Protein AF-W9XQE1-F1 (afdb_monomer_lite)

Secondary structure (DSSP, 8-state):
--------------SPP----PPPSS--HHHHHHHTTS-HHHHHHHHTT-S-HHHHHHHHHHHHHHTTS------S-TTS-HHHHHHHHHH-TTS-HHHHHHHHHHHHHHHHHHHH-TT----TTTTTTTHHHHHHHHHHHHHTHHHHHHHS-HHHHHHHHHHHHT--GGGPPPHHHHHHHHHHHHHH-GGGGSHHHHHHHHTTS---HHHHHHHHHHHHHHHHH--

Organism: NCBI:txid1182543

pLDDT: mean 81.05, std 16.13, range [37.09, 96.31]

Sequence (227 aa):
MAIKRRQTTKLEPITPELILQYPKQSFPLEISSLTDKLPDGFRELAVSCKISIQTIKLLHQVALRVTGERLEALPHVWGRSEQFELMRVVATASVPKLERQVCLLVLIFERSWLATTPDSVAPRRMYGRVGQVFRDRLREVTQNMAELGTDVDSDFMIWATMVIVTATDESKLGEEERKELMALLFMLCPQMKSWDTAMGSLRKYYWSQALMTQWHSEWLAARSCNI

Structure (mmCIF, N/CA/C/O backbone):
data_AF-W9XQE1-F1
#
_entry.id   AF-W9XQE1-F1
#
loop_
_atom_site.group_PDB
_atom_site.id
_atom_site.type_symbol
_atom_site.label_atom_id
_atom_site.label_alt_id
_atom_site.label_comp_id
_atom_site.label_asym_id
_atom_site.label_entity_id
_atom_site.label_seq_id
_atom_site.pdbx_PDB_ins_code
_atom_site.Cartn_x
_atom_site.Cartn_y
_atom_site.Cartn_z
_atom_site.occupancy
_atom_site.B_iso_or_equiv
_atom_site.auth_seq_id
_atom_site.auth_comp_id
_atom_site.auth_asym_id
_atom_site.auth_atom_id
_atom_site.pdbx_PDB_model_num
ATOM 1 N N . MET A 1 1 ? 41.178 41.048 -22.373 1.00 38.12 1 MET A N 1
ATOM 2 C CA . MET A 1 1 ? 39.759 40.642 -22.245 1.00 38.12 1 MET A CA 1
ATOM 3 C C . MET A 1 1 ? 39.473 39.526 -23.237 1.00 38.12 1 MET A C 1
ATOM 5 O O . MET A 1 1 ? 39.603 39.762 -24.427 1.00 38.12 1 MET A O 1
ATOM 9 N N . ALA A 1 2 ? 39.113 38.329 -22.769 1.00 37.09 2 ALA A N 1
ATOM 10 C CA . ALA A 1 2 ? 38.529 37.279 -23.607 1.00 37.09 2 ALA A CA 1
ATOM 11 C C . ALA A 1 2 ? 37.699 36.340 -22.717 1.00 37.09 2 ALA A C 1
ATOM 13 O O . ALA A 1 2 ? 38.218 35.407 -22.110 1.00 37.09 2 ALA A O 1
ATOM 14 N N . ILE A 1 3 ? 36.403 36.630 -22.598 1.00 42.81 3 ILE A N 1
ATOM 15 C CA . ILE A 1 3 ? 35.427 35.778 -21.912 1.00 42.81 3 ILE A CA 1
ATOM 16 C C . ILE A 1 3 ? 35.037 34.672 -22.900 1.00 42.81 3 ILE A C 1
ATOM 18 O O . ILE A 1 3 ? 34.275 34.905 -23.839 1.00 42.81 3 ILE A O 1
ATOM 22 N N . LYS A 1 4 ? 35.589 33.464 -22.728 1.00 43.53 4 LYS A N 1
ATOM 23 C CA . LYS A 1 4 ? 35.157 32.279 -23.483 1.00 43.53 4 LYS A CA 1
ATOM 24 C C . LYS A 1 4 ? 33.785 31.831 -22.971 1.00 43.53 4 LYS A C 1
ATOM 26 O O . LYS A 1 4 ? 33.646 31.369 -21.842 1.00 43.53 4 LYS A O 1
ATOM 31 N N . ARG A 1 5 ? 32.780 31.985 -23.838 1.00 44.38 5 ARG A N 1
ATOM 32 C CA . ARG A 1 5 ? 31.414 31.463 -23.709 1.00 44.38 5 ARG A CA 1
ATOM 33 C C . ARG A 1 5 ? 31.445 29.972 -23.346 1.00 44.38 5 ARG A C 1
ATOM 35 O O . ARG A 1 5 ? 31.910 29.159 -24.141 1.00 44.38 5 ARG A O 1
ATOM 42 N N . ARG A 1 6 ? 30.918 29.611 -22.171 1.00 43.25 6 ARG A N 1
ATOM 43 C CA . ARG A 1 6 ? 30.520 28.231 -21.861 1.00 43.25 6 ARG A CA 1
ATOM 44 C C . ARG A 1 6 ? 29.332 27.879 -22.754 1.00 43.25 6 ARG A C 1
ATOM 46 O O . ARG A 1 6 ? 28.254 28.440 -22.587 1.00 43.25 6 ARG A O 1
ATOM 53 N N . GLN A 1 7 ? 29.548 26.986 -23.714 1.00 43.16 7 GLN A N 1
ATOM 54 C CA . GLN A 1 7 ? 28.469 26.291 -24.407 1.00 43.16 7 GLN A CA 1
ATOM 55 C C . GLN A 1 7 ? 27.766 25.389 -23.391 1.00 43.16 7 GLN A C 1
ATOM 57 O O . GLN A 1 7 ? 28.369 24.482 -22.824 1.00 43.16 7 GLN A O 1
ATOM 62 N N . THR A 1 8 ? 26.498 25.676 -23.131 1.00 40.97 8 THR A N 1
ATOM 63 C CA . THR A 1 8 ? 25.567 24.798 -22.428 1.00 40.97 8 THR A CA 1
ATOM 64 C C . THR A 1 8 ? 25.239 23.627 -23.350 1.00 40.97 8 THR A C 1
ATOM 66 O O . THR A 1 8 ? 24.328 23.697 -24.172 1.00 40.97 8 THR A O 1
ATOM 69 N N . THR A 1 9 ? 25.995 22.539 -23.241 1.00 42.97 9 THR A N 1
ATOM 70 C CA . THR A 1 9 ? 25.553 21.234 -23.732 1.00 42.97 9 THR A CA 1
ATOM 71 C C . THR A 1 9 ? 24.316 20.832 -22.928 1.00 42.97 9 THR A C 1
ATOM 73 O O . THR A 1 9 ? 24.409 20.477 -21.754 1.00 42.97 9 THR A O 1
ATOM 76 N N . LYS A 1 10 ? 23.133 20.925 -23.551 1.00 46.78 10 LYS A N 1
ATOM 77 C CA . LYS A 1 10 ? 21.940 20.190 -23.114 1.00 46.78 10 LYS A CA 1
ATOM 78 C C . LYS A 1 10 ? 22.265 18.704 -23.268 1.00 46.78 10 LYS A C 1
ATOM 80 O O . LYS A 1 10 ? 22.109 18.144 -24.345 1.00 46.78 10 LYS A O 1
ATOM 85 N N . LEU A 1 11 ? 22.807 18.103 -22.214 1.00 48.25 11 LEU A N 1
ATOM 86 C CA . LEU A 1 11 ? 22.864 16.654 -22.086 1.00 48.25 11 LEU A CA 1
ATOM 87 C C . LEU A 1 11 ? 21.417 16.170 -21.997 1.00 48.25 11 LEU A C 1
ATOM 89 O O . LEU A 1 11 ? 20.712 16.524 -21.050 1.00 48.25 11 LEU A O 1
ATOM 93 N N . GLU A 1 12 ? 20.960 15.423 -23.000 1.00 42.31 12 GLU A N 1
ATOM 94 C CA . GLU A 1 12 ? 19.720 14.665 -22.867 1.00 42.31 12 GLU A CA 1
ATOM 95 C C . GLU A 1 12 ? 19.869 13.708 -21.676 1.00 42.31 12 GLU A C 1
ATOM 97 O O . GLU A 1 12 ? 20.933 13.099 -21.506 1.00 42.31 12 GLU A O 1
ATOM 102 N N . PRO A 1 13 ? 18.860 13.608 -20.798 1.00 47.66 13 PRO A N 1
ATOM 103 C CA . PRO A 1 13 ? 18.923 12.681 -19.683 1.00 47.66 13 PRO A CA 1
ATOM 104 C C . PRO A 1 13 ? 19.076 11.254 -20.228 1.00 47.66 13 PRO A C 1
ATOM 106 O O . PRO A 1 13 ? 18.226 10.762 -20.956 1.00 47.66 13 PRO A O 1
ATOM 109 N N . ILE A 1 14 ? 20.173 10.590 -19.850 1.00 56.22 14 ILE A N 1
ATOM 110 C CA . ILE A 1 14 ? 20.550 9.222 -20.267 1.00 56.22 14 ILE A CA 1
ATOM 111 C C . ILE A 1 14 ? 19.572 8.164 -19.707 1.00 56.22 14 ILE A C 1
ATOM 113 O O . ILE A 1 14 ? 19.682 6.976 -20.000 1.00 56.22 14 ILE A O 1
ATOM 117 N N . THR A 1 15 ? 18.601 8.565 -18.885 1.00 57.44 15 THR A N 1
ATOM 118 C CA . THR A 1 15 ? 17.616 7.642 -18.329 1.00 57.44 15 THR A CA 1
ATOM 119 C C . THR A 1 15 ? 16.648 7.221 -19.436 1.00 57.44 15 THR A C 1
ATOM 121 O O . THR A 1 15 ? 15.942 8.083 -19.961 1.00 57.44 15 THR A O 1
ATOM 124 N N . PRO A 1 16 ? 16.576 5.925 -19.793 1.00 66.06 16 PRO A N 1
ATOM 125 C CA . PRO A 1 16 ? 15.623 5.461 -20.791 1.00 66.06 16 PRO A CA 1
ATOM 126 C C . PRO A 1 16 ? 14.198 5.831 -20.369 1.00 66.06 16 PRO A C 1
ATOM 128 O O . PRO A 1 16 ? 13.889 5.920 -19.175 1.00 66.06 16 PRO A O 1
ATOM 131 N N . GLU A 1 17 ? 13.318 6.037 -21.340 1.00 76.44 17 GLU A N 1
ATOM 132 C CA . GLU A 1 17 ? 11.906 6.291 -21.070 1.00 76.44 17 GLU A CA 1
ATOM 133 C C . GLU A 1 17 ? 11.297 5.118 -20.280 1.00 76.44 17 GLU A C 1
ATOM 135 O O . GLU A 1 17 ? 11.604 3.947 -20.528 1.00 76.44 17 GLU A O 1
ATOM 140 N N . LEU A 1 18 ? 10.492 5.419 -19.255 1.00 83.62 18 LEU A N 1
ATOM 141 C CA . LEU A 1 18 ? 9.798 4.389 -18.482 1.00 83.62 18 LEU A CA 1
ATOM 142 C C . LEU A 1 18 ? 8.561 3.944 -19.262 1.00 83.62 18 LEU A C 1
ATOM 144 O O . LEU A 1 18 ? 7.519 4.589 -19.203 1.00 83.62 18 LEU A O 1
ATOM 148 N N . ILE A 1 19 ? 8.686 2.832 -19.983 1.00 85.50 19 ILE A N 1
ATOM 149 C CA . ILE A 1 19 ? 7.582 2.235 -20.735 1.00 85.50 19 ILE A CA 1
ATOM 150 C C . ILE A 1 19 ? 6.992 1.092 -19.909 1.00 85.50 19 ILE A C 1
ATOM 152 O O . ILE A 1 19 ? 7.617 0.040 -19.749 1.00 85.50 19 ILE A O 1
ATOM 156 N N . LEU A 1 20 ? 5.783 1.304 -19.390 1.00 88.94 20 LEU A N 1
ATOM 157 C CA . LEU A 1 20 ? 5.030 0.281 -18.670 1.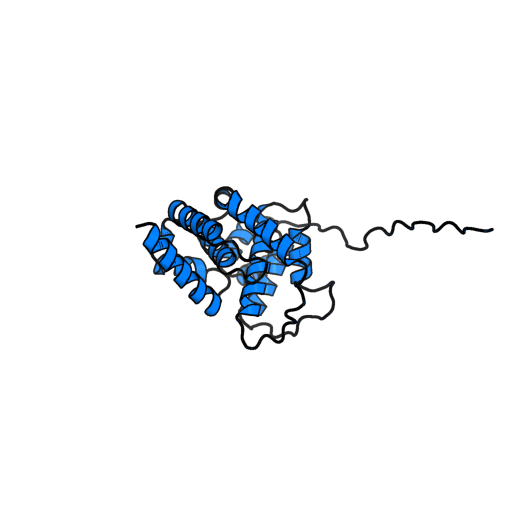00 88.94 20 LEU A CA 1
ATOM 158 C C . LEU A 1 20 ? 4.266 -0.608 -19.648 1.00 88.94 20 LEU A C 1
ATOM 160 O O . LEU A 1 20 ? 3.603 -0.130 -20.568 1.00 88.94 20 LEU A O 1
ATOM 164 N N . GLN A 1 21 ? 4.361 -1.916 -19.437 1.00 89.75 21 GLN A N 1
ATOM 165 C CA . GLN A 1 21 ? 3.643 -2.913 -20.217 1.00 89.75 21 GLN A CA 1
ATOM 166 C C . GLN A 1 21 ? 2.648 -3.609 -19.306 1.00 89.75 21 GLN A C 1
ATOM 168 O O . GLN A 1 21 ? 3.031 -4.183 -18.288 1.00 89.75 21 GLN A O 1
ATOM 173 N N . TYR A 1 22 ? 1.373 -3.565 -19.673 1.00 88.44 22 TYR A N 1
ATOM 174 C CA . TYR A 1 22 ? 0.324 -4.216 -18.903 1.00 88.44 22 TYR A CA 1
ATOM 175 C C . TYR A 1 22 ? 0.131 -5.653 -19.380 1.00 88.44 22 TYR A C 1
ATOM 177 O O . TYR A 1 22 ? 0.214 -5.912 -20.590 1.00 88.44 22 TYR A O 1
ATOM 185 N N . PRO A 1 23 ? -0.113 -6.597 -18.456 1.00 82.38 23 PRO A N 1
ATOM 186 C CA . PRO A 1 23 ? -0.454 -7.949 -18.844 1.00 82.38 23 PRO A CA 1
ATOM 187 C C . PRO A 1 23 ? -1.701 -7.967 -19.731 1.00 82.38 23 PRO A C 1
ATOM 189 O O . PRO A 1 23 ? -2.618 -7.162 -19.578 1.00 82.38 23 PRO A O 1
ATOM 192 N N . LYS A 1 24 ? -1.729 -8.908 -20.672 1.00 78.88 24 LYS A N 1
ATOM 193 C CA . LYS A 1 24 ? -2.942 -9.269 -21.411 1.00 78.88 24 LYS A CA 1
ATOM 194 C C . LYS A 1 24 ? -3.546 -10.499 -20.731 1.00 78.88 24 LYS A C 1
ATOM 196 O O . LYS A 1 24 ? -2.795 -11.287 -20.165 1.00 78.88 24 LYS A O 1
ATOM 201 N N . GLN A 1 25 ? -4.867 -10.684 -20.820 1.00 64.12 25 GLN A N 1
ATOM 202 C CA . GLN A 1 25 ? -5.605 -11.765 -20.132 1.00 64.12 25 GLN A CA 1
ATOM 203 C C . GLN A 1 25 ? -4.994 -13.170 -20.300 1.00 64.12 25 GLN A C 1
ATOM 205 O O . GLN A 1 25 ? -5.120 -14.005 -19.411 1.00 64.12 25 GLN A O 1
ATOM 210 N N . SER A 1 26 ? -4.288 -13.430 -21.399 1.00 68.12 26 SER A N 1
ATOM 211 C CA . SER A 1 26 ? -3.394 -14.579 -21.533 1.00 68.12 26 SER A CA 1
ATOM 212 C C . SER A 1 26 ? -2.000 -14.237 -20.988 1.00 68.12 26 SER A C 1
ATOM 214 O O . SER A 1 26 ? -1.141 -13.754 -21.736 1.00 68.12 26 SER A O 1
ATOM 216 N N . PHE A 1 27 ? -1.769 -14.468 -19.693 1.00 66.56 27 PHE A N 1
ATOM 217 C CA . PHE A 1 27 ? -0.449 -14.280 -19.092 1.00 66.56 27 PHE A CA 1
ATOM 218 C C . PHE A 1 27 ? 0.570 -15.236 -19.735 1.00 66.56 27 PHE A C 1
ATOM 220 O O . PHE A 1 27 ? 0.355 -16.450 -19.735 1.00 66.56 27 PHE A O 1
ATOM 227 N N . PRO A 1 28 ? 1.705 -14.735 -20.252 1.00 73.94 28 PRO A N 1
ATOM 228 C CA . PRO A 1 28 ? 2.848 -15.588 -20.550 1.00 73.94 28 PRO A CA 1
ATOM 229 C C . PRO A 1 28 ? 3.269 -16.370 -19.297 1.00 73.94 28 PRO A C 1
ATOM 231 O O . PRO A 1 28 ? 3.204 -15.835 -18.187 1.00 73.94 28 PRO A O 1
ATOM 234 N N . LEU A 1 29 ? 3.752 -17.607 -19.472 1.00 75.56 29 LEU A N 1
ATOM 235 C CA . LEU A 1 29 ? 4.145 -18.508 -18.372 1.00 75.56 29 LEU A CA 1
ATOM 236 C C . LEU A 1 29 ? 5.093 -17.846 -17.355 1.00 75.56 29 LEU A C 1
ATOM 238 O O . LEU A 1 29 ? 4.932 -18.032 -16.151 1.00 75.56 29 LEU A O 1
ATOM 242 N N . GLU A 1 30 ? 6.035 -17.021 -17.825 1.00 77.94 30 GLU A N 1
ATOM 243 C CA . GLU A 1 30 ? 6.952 -16.259 -16.964 1.00 77.94 30 GLU A CA 1
ATOM 244 C C . GLU A 1 30 ? 6.192 -15.353 -15.979 1.00 77.94 30 GLU A C 1
ATOM 246 O O . GLU A 1 30 ? 6.481 -15.345 -14.784 1.00 77.94 30 GLU A O 1
ATOM 251 N N . ILE A 1 31 ? 5.179 -14.627 -16.455 1.00 79.56 31 ILE A N 1
ATOM 252 C CA . ILE A 1 31 ? 4.417 -13.670 -15.641 1.00 79.56 31 ILE A CA 1
ATOM 253 C C . ILE A 1 31 ? 3.474 -14.401 -14.689 1.00 79.56 31 ILE A C 1
ATOM 255 O O . ILE A 1 31 ? 3.339 -13.981 -13.540 1.00 79.56 31 ILE A O 1
ATOM 259 N N . SER A 1 32 ? 2.888 -15.519 -15.132 1.00 83.94 32 SER A N 1
ATOM 260 C CA . SER A 1 32 ? 2.104 -16.395 -14.254 1.00 83.94 32 SER A CA 1
ATOM 261 C C . SER A 1 32 ? 2.953 -16.851 -13.068 1.00 83.94 32 SER A C 1
ATOM 263 O O . SER A 1 32 ? 2.565 -16.638 -11.926 1.00 83.94 32 SER A O 1
ATOM 265 N N . SER A 1 33 ? 4.172 -17.338 -13.328 1.00 85.94 33 SER A N 1
ATOM 266 C CA . SER A 1 33 ? 5.069 -17.824 -12.273 1.00 85.94 33 SER A CA 1
ATOM 267 C C . SER A 1 33 ? 5.488 -16.748 -11.263 1.00 85.94 33 SER A C 1
ATOM 269 O O . SER A 1 33 ? 5.695 -17.051 -10.090 1.00 85.94 33 SER A O 1
ATOM 271 N N . LEU A 1 34 ? 5.612 -15.489 -11.701 1.00 85.25 34 LEU A N 1
ATOM 272 C CA . LEU A 1 34 ? 5.926 -14.355 -10.826 1.00 85.25 34 LEU A CA 1
ATOM 273 C C . LEU A 1 34 ? 4.717 -13.951 -9.987 1.00 85.25 34 LEU A C 1
ATOM 275 O O . LEU A 1 34 ? 4.846 -13.711 -8.790 1.00 85.25 34 LEU A O 1
ATOM 279 N N . THR A 1 35 ? 3.544 -13.912 -10.615 1.00 86.19 35 THR A N 1
ATOM 280 C CA . THR A 1 35 ? 2.268 -13.611 -9.957 1.00 86.19 35 THR A CA 1
ATOM 281 C C . THR A 1 35 ? 1.951 -14.664 -8.896 1.00 86.19 35 THR A C 1
ATOM 283 O O . THR A 1 35 ? 1.483 -14.323 -7.814 1.00 86.19 35 THR A O 1
ATOM 286 N N . ASP A 1 36 ? 2.320 -15.922 -9.150 1.00 86.75 36 ASP A N 1
ATOM 287 C CA . ASP A 1 36 ? 2.163 -17.031 -8.211 1.00 86.75 36 ASP A CA 1
ATOM 288 C C . ASP A 1 36 ? 3.037 -16.953 -6.959 1.00 86.75 36 ASP A C 1
ATOM 290 O O . ASP A 1 36 ? 2.772 -17.650 -5.980 1.00 86.75 36 ASP A O 1
ATOM 294 N N . LYS A 1 37 ? 4.053 -16.096 -6.971 1.00 88.69 37 LYS A N 1
ATOM 295 C CA . LYS A 1 37 ? 4.953 -15.864 -5.838 1.00 88.69 37 LYS A CA 1
ATOM 296 C C . LYS A 1 37 ? 4.691 -14.534 -5.139 1.00 88.69 37 LYS A C 1
ATOM 298 O O . LYS A 1 37 ? 5.373 -14.209 -4.170 1.00 88.69 37 LYS A O 1
ATOM 303 N N . LEU A 1 38 ? 3.735 -13.743 -5.627 1.00 90.62 38 LEU A N 1
ATOM 304 C CA . LEU A 1 38 ? 3.314 -12.535 -4.933 1.00 90.62 38 LEU A CA 1
ATOM 305 C C . LEU A 1 38 ? 2.455 -12.890 -3.712 1.00 90.62 38 LEU A C 1
ATOM 307 O O . LEU A 1 38 ? 1.688 -13.858 -3.772 1.00 90.62 38 LEU A O 1
ATOM 311 N N . PRO A 1 39 ? 2.516 -12.070 -2.645 1.00 92.75 39 PRO A N 1
ATOM 312 C CA . PRO A 1 39 ? 1.485 -12.072 -1.615 1.00 92.75 39 PRO A CA 1
ATOM 313 C C . PRO A 1 39 ? 0.097 -11.930 -2.248 1.00 92.75 39 PRO A C 1
ATOM 315 O O . PRO A 1 39 ? -0.066 -11.174 -3.213 1.00 92.75 39 PRO A O 1
ATOM 318 N N . ASP A 1 40 ? -0.890 -12.641 -1.704 1.00 91.81 40 ASP A N 1
ATOM 319 C CA . ASP A 1 40 ? -2.238 -12.762 -2.276 1.00 91.81 40 ASP A CA 1
ATOM 320 C C . ASP A 1 40 ? -2.863 -11.406 -2.625 1.00 91.81 40 ASP A C 1
ATOM 322 O O . ASP A 1 40 ? -3.387 -11.221 -3.722 1.00 91.81 40 ASP A O 1
ATOM 326 N N . GLY A 1 41 ? -2.705 -10.408 -1.756 1.00 90.25 41 GLY A N 1
ATOM 327 C CA . GLY A 1 41 ? -3.265 -9.080 -1.982 1.00 90.25 41 GLY A CA 1
ATOM 328 C C . GLY A 1 41 ? -2.645 -8.333 -3.173 1.00 90.25 41 GLY A C 1
ATOM 329 O O . GLY A 1 41 ? -3.322 -7.557 -3.845 1.00 90.25 41 GLY A O 1
ATOM 330 N N . PHE A 1 42 ? -1.370 -8.576 -3.498 1.00 93.56 42 PHE A N 1
ATOM 331 C CA . PHE A 1 42 ? -0.742 -8.026 -4.710 1.00 93.56 42 PHE A CA 1
ATOM 332 C C . PHE A 1 42 ? -1.029 -8.872 -5.952 1.00 93.56 42 PHE A C 1
ATOM 334 O O . PHE A 1 42 ? -1.097 -8.338 -7.063 1.00 93.56 42 PHE A O 1
ATOM 341 N N . ARG A 1 43 ? -1.212 -10.184 -5.775 1.00 91.81 43 ARG A N 1
ATOM 342 C CA . ARG A 1 43 ? -1.605 -11.103 -6.845 1.00 91.81 43 ARG A CA 1
ATOM 343 C C . ARG A 1 43 ? -2.934 -10.677 -7.468 1.00 91.81 43 ARG A C 1
ATOM 345 O O . ARG A 1 43 ? -3.044 -10.663 -8.690 1.00 91.81 43 ARG A O 1
ATOM 352 N N . GLU A 1 44 ? -3.913 -10.272 -6.665 1.00 90.94 44 GLU A N 1
ATOM 353 C CA . GLU A 1 44 ? -5.216 -9.810 -7.164 1.00 90.94 44 GLU A CA 1
ATOM 354 C C . GLU A 1 44 ? -5.097 -8.566 -8.067 1.00 90.94 44 GLU A C 1
ATOM 356 O O . GLU A 1 44 ? -5.720 -8.499 -9.133 1.00 90.94 44 GLU A O 1
ATOM 361 N N . LEU A 1 45 ? -4.223 -7.615 -7.718 1.00 90.69 45 LEU A N 1
ATOM 362 C CA . LEU A 1 45 ? -3.919 -6.448 -8.560 1.00 90.69 45 LEU A CA 1
ATOM 363 C C . LEU A 1 45 ? -3.240 -6.847 -9.879 1.00 90.69 45 LEU A C 1
ATOM 365 O O . LEU A 1 45 ? -3.543 -6.284 -10.934 1.00 90.69 45 LEU A O 1
ATOM 369 N N . ALA A 1 46 ? -2.339 -7.829 -9.830 1.00 90.56 46 ALA A N 1
ATOM 370 C CA . ALA A 1 46 ? -1.655 -8.350 -11.010 1.00 90.56 46 ALA A CA 1
ATOM 371 C C . ALA A 1 46 ? -2.630 -9.058 -11.963 1.00 90.56 46 ALA A C 1
ATOM 373 O O . ALA A 1 46 ? -2.673 -8.734 -13.150 1.00 90.56 46 ALA A O 1
ATOM 374 N N . VAL A 1 47 ? -3.450 -9.978 -11.443 1.00 88.69 47 VAL A N 1
ATOM 375 C CA . VAL A 1 47 ? -4.416 -10.773 -12.223 1.00 88.69 47 VAL A CA 1
ATOM 376 C C . VAL A 1 47 ? -5.505 -9.890 -12.832 1.00 88.69 47 VAL A C 1
ATOM 378 O O . VAL A 1 47 ? -5.890 -10.091 -13.984 1.00 88.69 47 VAL A O 1
ATOM 381 N N . SER A 1 48 ? -5.947 -8.858 -12.110 1.00 87.69 48 SER A N 1
ATOM 382 C CA . SER A 1 48 ? -6.884 -7.855 -12.633 1.00 87.69 48 SER A CA 1
ATOM 383 C C . SER A 1 48 ? -6.257 -6.880 -13.642 1.00 87.69 48 SER A C 1
ATOM 385 O O . SER A 1 48 ? -6.944 -5.979 -14.120 1.00 87.69 48 SER A O 1
ATOM 387 N N . CYS A 1 49 ? -4.979 -7.066 -14.001 1.00 87.88 49 CYS A N 1
ATOM 388 C CA . CYS A 1 49 ? -4.228 -6.236 -14.948 1.00 87.88 49 CYS A CA 1
ATOM 389 C C . CYS A 1 49 ? -4.179 -4.746 -14.554 1.00 87.88 49 CYS A C 1
ATOM 391 O O . CYS A 1 49 ? -3.987 -3.884 -15.412 1.00 87.88 49 CYS A O 1
ATOM 393 N N . LYS A 1 50 ? -4.333 -4.438 -13.257 1.00 90.44 50 LYS A N 1
ATOM 394 C CA . LYS A 1 50 ? -4.327 -3.069 -12.709 1.00 90.44 50 LYS A CA 1
ATOM 395 C C . LYS A 1 50 ? -2.922 -2.502 -12.497 1.00 90.44 50 LYS A C 1
ATOM 397 O O . LYS A 1 50 ? -2.770 -1.303 -12.283 1.00 90.44 50 LYS A O 1
ATOM 402 N N . ILE A 1 51 ? -1.904 -3.356 -12.558 1.00 93.06 51 ILE A N 1
ATOM 403 C CA . ILE A 1 51 ? -0.490 -2.992 -12.434 1.00 93.06 51 ILE A CA 1
ATOM 404 C C . ILE A 1 51 ? 0.317 -3.574 -13.594 1.00 93.06 51 ILE A C 1
ATOM 406 O O . ILE A 1 51 ? -0.016 -4.632 -14.137 1.00 93.06 51 ILE A O 1
ATOM 410 N N . SER A 1 52 ? 1.386 -2.881 -13.981 1.00 93.69 52 SER A N 1
ATOM 411 C CA . SER A 1 52 ? 2.253 -3.328 -15.067 1.00 93.69 52 SER A CA 1
ATOM 412 C C . SER A 1 52 ? 3.109 -4.538 -14.686 1.00 93.69 52 SER A C 1
ATOM 414 O O . SER A 1 52 ? 3.358 -4.835 -13.514 1.00 93.69 52 SER A O 1
ATOM 416 N N . ILE A 1 53 ? 3.650 -5.199 -15.707 1.00 91.38 53 ILE A N 1
ATOM 417 C CA . ILE A 1 53 ? 4.628 -6.285 -15.578 1.00 91.38 53 ILE A CA 1
ATOM 418 C C . ILE A 1 53 ? 5.874 -5.803 -14.822 1.00 91.38 53 ILE A C 1
ATOM 420 O O . ILE A 1 53 ? 6.454 -6.551 -14.034 1.00 91.38 53 ILE A O 1
ATOM 424 N N . GLN A 1 54 ? 6.284 -4.552 -15.042 1.00 91.75 54 GLN A N 1
ATOM 425 C CA . GLN A 1 54 ? 7.408 -3.931 -14.349 1.00 91.75 54 GLN A CA 1
ATOM 426 C C . GLN A 1 54 ? 7.124 -3.835 -12.847 1.00 91.75 54 GLN A C 1
ATOM 428 O O . GLN A 1 54 ? 7.957 -4.255 -12.046 1.00 91.75 54 GLN A O 1
ATOM 433 N N . THR A 1 55 ? 5.931 -3.380 -12.460 1.00 93.69 55 THR A N 1
ATOM 434 C CA . THR A 1 55 ? 5.534 -3.314 -11.047 1.00 93.69 55 THR A CA 1
ATOM 435 C C . THR A 1 55 ? 5.395 -4.698 -10.430 1.00 93.69 55 THR A C 1
ATOM 437 O O . THR A 1 55 ? 5.919 -4.911 -9.343 1.00 93.69 55 THR A O 1
ATOM 440 N N . ILE A 1 56 ? 4.820 -5.678 -11.134 1.00 93.06 56 ILE A N 1
ATOM 441 C CA . ILE A 1 56 ? 4.776 -7.084 -10.683 1.00 93.06 56 ILE A CA 1
ATOM 442 C C . ILE A 1 56 ? 6.185 -7.596 -10.348 1.00 93.06 56 ILE A C 1
ATOM 444 O O . ILE A 1 56 ? 6.404 -8.168 -9.279 1.00 93.06 56 ILE A O 1
ATOM 448 N N . LYS A 1 57 ? 7.166 -7.343 -11.227 1.00 90.94 57 LYS A N 1
ATOM 449 C CA . LYS A 1 57 ? 8.569 -7.722 -11.000 1.00 90.94 57 LYS A CA 1
ATOM 450 C C . LYS A 1 57 ? 9.154 -7.016 -9.772 1.00 90.94 57 LYS A C 1
ATOM 452 O O . LYS A 1 57 ? 9.813 -7.676 -8.972 1.00 90.94 57 LYS A O 1
ATOM 457 N N . LEU A 1 58 ? 8.893 -5.719 -9.588 1.00 91.38 58 LEU A N 1
ATOM 458 C CA . LEU A 1 58 ? 9.360 -4.965 -8.416 1.00 91.38 58 LEU A CA 1
ATOM 459 C C . LEU A 1 58 ? 8.756 -5.492 -7.109 1.00 91.38 58 LEU A C 1
ATOM 461 O O . LEU A 1 58 ? 9.493 -5.707 -6.147 1.00 91.38 58 LEU A O 1
ATOM 465 N N . LEU A 1 59 ? 7.447 -5.756 -7.084 1.00 93.31 59 LEU A N 1
ATOM 466 C CA . LEU A 1 59 ? 6.761 -6.330 -5.924 1.00 93.31 59 LEU A CA 1
ATOM 467 C C . LEU A 1 59 ? 7.346 -7.699 -5.562 1.00 93.31 59 LEU A C 1
ATOM 469 O O . LEU A 1 59 ? 7.692 -7.939 -4.411 1.00 93.31 59 LEU A O 1
ATOM 473 N N . HIS A 1 60 ? 7.567 -8.565 -6.550 1.00 91.44 60 HIS A N 1
ATOM 474 C CA . HIS A 1 60 ? 8.187 -9.867 -6.319 1.00 91.44 60 HIS A CA 1
ATOM 475 C C . HIS A 1 60 ? 9.592 -9.742 -5.704 1.00 91.44 60 HIS A C 1
ATOM 477 O O . HIS A 1 60 ? 9.914 -10.441 -4.747 1.00 91.44 60 HIS A O 1
ATOM 483 N N . GLN A 1 61 ? 10.425 -8.811 -6.184 1.00 88.00 61 GLN A N 1
ATOM 484 C CA . GLN A 1 61 ? 11.755 -8.596 -5.598 1.00 88.00 61 GLN A CA 1
ATOM 485 C C . GLN A 1 61 ? 11.704 -8.058 -4.161 1.00 88.00 61 GLN A C 1
ATOM 487 O O . GLN A 1 61 ? 12.560 -8.394 -3.342 1.00 88.00 61 GLN A O 1
ATOM 492 N N . VAL A 1 62 ? 10.719 -7.221 -3.829 1.00 87.19 62 VAL A N 1
ATOM 493 C CA . VAL A 1 62 ? 10.495 -6.787 -2.442 1.00 87.19 62 VAL A CA 1
ATOM 494 C C . VAL A 1 62 ? 10.027 -7.971 -1.591 1.00 87.19 62 VAL A C 1
ATOM 496 O O . VAL A 1 62 ? 10.560 -8.163 -0.501 1.00 87.19 62 VAL A O 1
ATOM 499 N N . ALA A 1 63 ? 9.121 -8.812 -2.100 1.00 88.94 63 ALA A N 1
ATOM 500 C CA . ALA A 1 63 ? 8.631 -10.004 -1.407 1.00 88.94 63 ALA A CA 1
ATOM 501 C C . ALA A 1 63 ? 9.770 -10.960 -1.012 1.00 88.94 63 ALA A C 1
ATOM 503 O O . ALA A 1 63 ? 9.853 -11.363 0.148 1.00 88.94 63 ALA A O 1
ATOM 504 N N . LEU A 1 64 ? 10.695 -11.251 -1.936 1.00 86.00 64 LEU A N 1
ATOM 505 C CA . LEU A 1 64 ? 11.870 -12.095 -1.670 1.00 86.00 64 LEU A CA 1
ATOM 506 C C . LEU A 1 64 ? 12.775 -11.529 -0.563 1.00 86.00 64 LEU A C 1
ATOM 508 O O . LEU A 1 64 ? 13.398 -12.280 0.185 1.00 86.00 64 LEU A O 1
ATOM 512 N N . ARG A 1 65 ? 12.863 -10.199 -0.447 1.00 81.94 65 ARG A N 1
ATOM 513 C CA . ARG A 1 65 ? 13.656 -9.545 0.605 1.00 81.94 65 ARG A CA 1
ATOM 514 C C . ARG A 1 65 ? 12.955 -9.600 1.956 1.00 81.94 65 ARG A C 1
ATOM 516 O O . ARG A 1 65 ? 13.587 -9.935 2.950 1.00 81.94 65 ARG A O 1
ATOM 523 N N . VAL A 1 66 ? 11.656 -9.307 1.987 1.00 81.25 66 VAL A N 1
ATOM 524 C CA . VAL A 1 66 ? 10.858 -9.305 3.224 1.00 81.25 66 VAL A CA 1
ATOM 525 C C . VAL A 1 66 ? 10.753 -10.708 3.829 1.00 81.25 66 VAL A C 1
ATOM 527 O O . VAL A 1 66 ? 10.789 -10.852 5.047 1.00 81.25 66 VAL A O 1
ATOM 530 N N . THR A 1 67 ? 10.670 -11.744 2.992 1.00 82.62 67 THR A N 1
ATOM 531 C CA . THR A 1 67 ? 10.624 -13.157 3.420 1.00 82.62 67 THR A CA 1
ATOM 532 C C . THR A 1 67 ? 11.990 -13.727 3.812 1.00 82.62 67 THR A C 1
ATOM 534 O O . THR A 1 67 ? 12.056 -14.815 4.377 1.00 82.62 67 THR A O 1
ATOM 537 N N . GLY A 1 68 ? 13.084 -13.009 3.537 1.00 74.75 68 GLY A N 1
ATOM 538 C CA . GLY A 1 68 ? 14.446 -13.484 3.788 1.00 74.75 68 GLY A CA 1
ATOM 539 C C . GLY A 1 68 ? 14.961 -14.506 2.766 1.00 74.75 68 GLY A C 1
ATOM 540 O O . GLY A 1 68 ? 16.090 -14.970 2.904 1.00 74.75 68 GLY A O 1
ATOM 541 N N . GLU A 1 69 ? 14.190 -14.821 1.719 1.00 72.31 69 GLU A N 1
ATOM 542 C CA . GLU A 1 69 ? 14.610 -15.707 0.620 1.00 72.31 69 GLU A CA 1
ATOM 543 C C . GLU A 1 69 ? 15.762 -15.115 -0.213 1.00 72.31 69 GLU A C 1
ATOM 545 O O . GLU A 1 69 ? 16.491 -15.847 -0.884 1.00 72.31 69 GLU A O 1
ATOM 550 N N . ARG A 1 70 ? 15.973 -13.793 -0.144 1.00 67.69 70 ARG A N 1
ATOM 551 C CA . ARG A 1 70 ? 17.123 -13.100 -0.739 1.00 67.69 70 ARG A CA 1
ATOM 552 C C . ARG A 1 70 ? 17.900 -12.304 0.315 1.00 67.69 70 ARG A C 1
ATOM 554 O O . ARG A 1 70 ? 17.567 -11.161 0.622 1.00 67.69 70 ARG A O 1
ATOM 561 N N . LEU A 1 71 ? 18.984 -12.900 0.814 1.00 56.25 71 LEU A N 1
ATOM 562 C CA . LEU A 1 71 ? 20.020 -12.253 1.628 1.00 56.25 71 LEU A CA 1
ATOM 563 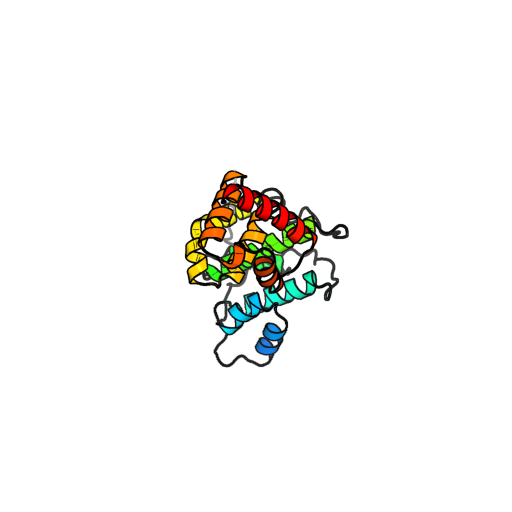C C . LEU A 1 71 ? 21.060 -11.583 0.716 1.00 56.25 71 LEU A C 1
ATOM 565 O O . LEU A 1 71 ? 22.142 -12.121 0.511 1.00 56.25 71 LEU A O 1
ATOM 569 N N . GLU A 1 72 ? 20.769 -10.421 0.133 1.00 55.72 72 GLU A N 1
ATOM 570 C CA . GLU A 1 72 ? 21.811 -9.652 -0.565 1.00 55.72 72 GLU A CA 1
ATOM 571 C C . GLU A 1 72 ? 21.976 -8.250 0.015 1.00 55.72 72 GLU A C 1
ATOM 573 O O . GLU A 1 72 ? 21.021 -7.489 0.188 1.00 55.72 72 GLU A O 1
ATOM 578 N N . ALA A 1 73 ? 23.240 -7.918 0.292 1.00 47.56 73 ALA A N 1
ATOM 579 C CA . ALA A 1 73 ? 23.705 -6.576 0.583 1.00 47.56 73 ALA A CA 1
ATOM 580 C C . ALA A 1 73 ? 23.324 -5.653 -0.584 1.00 47.56 73 ALA A C 1
ATOM 582 O O . ALA A 1 73 ? 23.766 -5.862 -1.712 1.00 47.56 73 ALA A O 1
ATOM 583 N N . LEU A 1 74 ? 22.486 -4.648 -0.299 1.00 46.59 74 LEU A N 1
ATOM 584 C CA . LEU A 1 74 ? 22.066 -3.582 -1.218 1.00 46.59 74 LEU A CA 1
ATOM 585 C C . LEU A 1 74 ? 23.193 -3.214 -2.200 1.00 46.59 74 LEU A C 1
ATOM 587 O O . LEU A 1 74 ? 24.250 -2.779 -1.726 1.00 46.59 74 LEU A O 1
ATOM 591 N N . PRO A 1 75 ? 23.003 -3.301 -3.534 1.00 44.88 75 PRO A N 1
ATOM 592 C CA . PRO A 1 75 ? 24.016 -2.821 -4.454 1.00 44.88 75 PRO A CA 1
ATOM 593 C C . PRO A 1 75 ? 24.231 -1.337 -4.162 1.00 44.88 75 PRO A C 1
ATOM 595 O O . PRO A 1 75 ? 23.315 -0.524 -4.275 1.00 44.88 75 PRO A O 1
ATOM 598 N N . HIS A 1 76 ? 25.453 -0.968 -3.786 1.00 45.38 76 HIS A N 1
ATOM 599 C CA . HIS A 1 76 ? 25.867 0.410 -3.503 1.00 45.38 76 HIS A CA 1
ATOM 600 C C . HIS A 1 76 ? 25.851 1.318 -4.754 1.00 45.38 76 HIS A C 1
ATOM 602 O O . HIS A 1 76 ? 26.420 2.408 -4.749 1.00 45.38 76 HIS A O 1
ATOM 608 N N . VAL A 1 77 ? 25.208 0.877 -5.840 1.00 45.62 77 VAL A N 1
ATOM 609 C CA . VAL A 1 77 ? 25.159 1.551 -7.132 1.00 45.62 77 VAL A CA 1
ATOM 610 C C . VAL A 1 77 ? 23.759 2.123 -7.335 1.00 45.62 77 VAL A C 1
ATOM 612 O O . VAL A 1 77 ? 22.796 1.406 -7.600 1.00 45.62 77 VAL A O 1
ATOM 615 N N . TRP A 1 78 ? 23.684 3.447 -7.234 1.00 43.25 78 TRP A N 1
ATOM 616 C CA . TRP A 1 78 ? 22.502 4.322 -7.229 1.00 43.25 78 TRP A CA 1
ATOM 617 C C . TRP A 1 78 ? 21.613 4.287 -8.497 1.00 43.25 78 TRP A C 1
ATOM 619 O O . TRP A 1 78 ? 20.791 5.173 -8.690 1.00 43.25 78 TRP A O 1
ATOM 629 N N . GLY A 1 79 ? 21.775 3.295 -9.377 1.00 46.50 79 GLY A N 1
ATOM 630 C CA . GLY A 1 79 ? 21.087 3.220 -10.672 1.00 46.50 79 GLY A CA 1
ATOM 631 C C . GLY A 1 79 ? 20.595 1.830 -11.079 1.00 46.50 79 GLY A C 1
ATO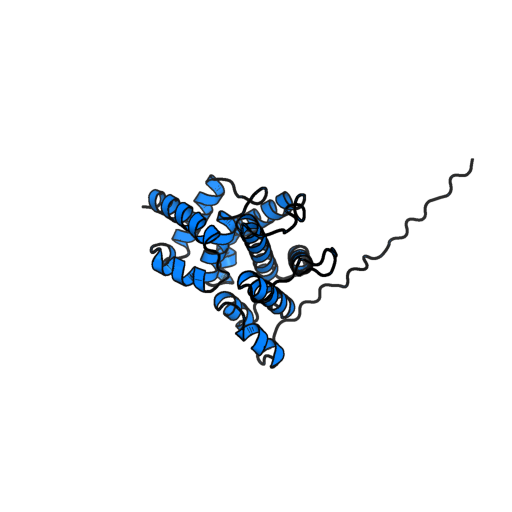M 632 O O . GLY A 1 79 ? 20.223 1.653 -12.233 1.00 46.50 79 GLY A O 1
ATOM 633 N N . ARG A 1 80 ? 20.635 0.834 -10.178 1.00 53.19 80 ARG A N 1
ATOM 634 C CA . ARG A 1 80 ? 20.100 -0.526 -10.418 1.00 53.19 80 ARG A CA 1
ATOM 635 C C . ARG A 1 80 ? 19.464 -1.165 -9.176 1.00 53.19 80 ARG A C 1
ATOM 637 O O . ARG A 1 80 ? 19.405 -2.387 -9.089 1.00 53.19 80 ARG A O 1
ATOM 644 N N . SER A 1 81 ? 19.044 -0.369 -8.194 1.00 72.69 81 SER A N 1
ATOM 645 C CA . SER A 1 81 ? 18.296 -0.899 -7.051 1.00 72.69 81 SER A CA 1
ATOM 646 C C . SER A 1 81 ? 16.801 -0.919 -7.362 1.00 72.69 81 SER A C 1
ATOM 648 O O . SER A 1 81 ? 16.278 -0.025 -8.028 1.00 72.69 81 SER A O 1
ATOM 650 N N . GLU A 1 82 ? 16.092 -1.913 -6.839 1.00 76.88 82 GLU A N 1
ATOM 651 C CA . GLU A 1 82 ? 14.632 -2.012 -6.924 1.00 76.88 82 GLU A CA 1
ATOM 652 C C . GLU A 1 82 ? 13.959 -0.746 -6.367 1.00 76.88 82 GLU A C 1
ATOM 654 O O . GLU A 1 82 ? 12.952 -0.280 -6.890 1.00 76.88 82 GLU A O 1
ATOM 659 N N . GLN A 1 83 ? 14.580 -0.131 -5.359 1.00 78.00 83 GLN A N 1
ATOM 660 C CA . GLN A 1 83 ? 14.177 1.149 -4.777 1.00 78.00 83 GLN A CA 1
ATOM 661 C C . GLN A 1 83 ? 14.248 2.306 -5.782 1.00 78.00 83 GLN A C 1
ATOM 663 O O . GLN A 1 83 ? 13.357 3.153 -5.807 1.00 78.00 83 GLN A O 1
ATOM 668 N N . PHE A 1 84 ? 15.298 2.357 -6.611 1.00 81.44 84 PHE A N 1
ATOM 669 C CA . PHE A 1 84 ? 15.427 3.373 -7.655 1.00 81.44 84 PHE A CA 1
ATOM 670 C C . PHE A 1 84 ? 14.325 3.217 -8.704 1.00 81.44 84 PHE A C 1
ATOM 672 O O . PHE A 1 84 ? 13.700 4.207 -9.079 1.00 81.44 84 PHE A O 1
ATOM 679 N N . GLU A 1 85 ? 14.036 1.987 -9.132 1.00 85.62 85 GLU A N 1
ATOM 680 C CA . GLU A 1 85 ? 12.957 1.732 -10.091 1.00 85.62 85 GLU A CA 1
ATOM 681 C C . GLU A 1 85 ? 11.577 2.045 -9.497 1.00 85.62 85 GLU A C 1
ATOM 683 O O . GLU A 1 85 ? 10.784 2.724 -10.144 1.00 85.62 85 GLU A O 1
ATOM 688 N N . LEU A 1 86 ? 11.310 1.673 -8.240 1.00 87.06 86 LEU A N 1
ATOM 689 C CA . LEU A 1 86 ? 10.092 2.089 -7.535 1.00 87.06 86 LEU A CA 1
ATOM 690 C C . LEU A 1 86 ? 9.973 3.622 -7.488 1.00 87.06 86 LEU A C 1
ATOM 692 O O . LEU A 1 86 ? 8.919 4.174 -7.802 1.00 87.06 86 LEU A O 1
ATOM 696 N N . MET A 1 87 ? 11.059 4.329 -7.160 1.00 87.06 87 MET A N 1
ATOM 697 C CA . MET A 1 87 ? 11.081 5.796 -7.141 1.00 87.06 87 MET A CA 1
ATOM 698 C C . MET A 1 87 ? 10.851 6.406 -8.520 1.00 87.06 87 MET A C 1
ATOM 700 O O . MET A 1 87 ? 10.164 7.422 -8.642 1.00 87.06 87 MET A O 1
ATOM 704 N N . ARG A 1 88 ? 11.403 5.789 -9.563 1.00 88.19 88 ARG A N 1
ATOM 705 C CA . ARG A 1 88 ? 11.206 6.203 -10.950 1.00 88.19 88 ARG A CA 1
ATOM 706 C C . ARG A 1 88 ? 9.742 6.057 -11.362 1.00 88.19 88 ARG A C 1
ATOM 708 O O . ARG A 1 88 ? 9.214 6.981 -11.978 1.00 88.19 88 ARG A O 1
ATOM 715 N N . VAL A 1 89 ? 9.071 4.969 -10.970 1.00 90.69 89 VAL A N 1
ATOM 716 C CA . VAL A 1 89 ? 7.622 4.794 -11.174 1.00 90.69 89 VAL A CA 1
ATOM 717 C C . VAL A 1 89 ? 6.846 5.905 -10.457 1.00 90.69 89 VAL A C 1
ATOM 719 O O . VAL A 1 89 ? 6.060 6.602 -11.093 1.00 90.69 89 VAL A O 1
ATOM 722 N N . VAL A 1 90 ? 7.129 6.154 -9.172 1.00 90.00 90 VAL A N 1
ATOM 723 C CA . VAL A 1 90 ? 6.466 7.205 -8.371 1.00 90.00 90 VAL A CA 1
ATOM 724 C C . VAL A 1 90 ? 6.641 8.606 -8.976 1.00 90.00 90 VAL A C 1
ATOM 726 O O . VAL A 1 90 ? 5.700 9.405 -8.977 1.00 90.00 90 VAL A O 1
ATOM 729 N N . ALA A 1 91 ? 7.831 8.921 -9.491 1.00 88.06 91 ALA A N 1
ATOM 730 C CA . ALA A 1 91 ? 8.164 10.242 -10.022 1.00 88.06 91 ALA A CA 1
ATOM 731 C C . ALA A 1 91 ? 7.625 10.505 -11.441 1.00 88.06 91 ALA A C 1
ATOM 733 O O . ALA A 1 91 ? 7.529 11.664 -11.851 1.00 88.06 91 ALA A O 1
ATOM 734 N N . THR A 1 92 ? 7.277 9.464 -12.200 1.00 89.56 92 THR A N 1
ATOM 735 C CA . THR A 1 92 ? 6.890 9.597 -13.610 1.00 89.56 92 THR A CA 1
ATOM 736 C C . THR A 1 92 ? 5.404 9.927 -13.737 1.00 89.56 92 THR A C 1
ATOM 738 O O . THR A 1 92 ? 4.550 9.069 -13.551 1.00 89.56 92 THR A O 1
ATOM 741 N N . ALA A 1 93 ? 5.072 11.172 -14.088 1.00 87.31 93 ALA A N 1
ATOM 742 C CA . ALA A 1 93 ? 3.685 11.652 -14.128 1.00 87.31 93 ALA A CA 1
ATOM 743 C C . ALA A 1 93 ? 2.769 10.908 -15.123 1.00 87.31 93 ALA A C 1
ATOM 745 O O . ALA A 1 93 ? 1.563 10.860 -14.898 1.00 87.31 93 ALA A O 1
ATOM 746 N N . SER A 1 94 ? 3.323 10.329 -16.195 1.00 89.06 94 SER A N 1
ATOM 747 C CA . SER A 1 94 ? 2.570 9.530 -17.174 1.00 89.06 94 SER A CA 1
ATOM 748 C C . SER A 1 94 ? 2.170 8.141 -16.663 1.00 89.06 94 SER A C 1
ATOM 750 O O . SER A 1 94 ? 1.339 7.486 -17.288 1.00 89.06 94 SER A O 1
ATOM 752 N N . VAL A 1 95 ? 2.726 7.686 -15.534 1.00 92.00 95 VAL A N 1
ATOM 753 C CA . VAL A 1 95 ? 2.338 6.419 -14.904 1.00 92.00 95 VAL A CA 1
ATOM 754 C C . VAL A 1 95 ? 0.953 6.559 -14.258 1.00 92.00 95 VAL A C 1
ATOM 756 O O . VAL A 1 95 ? 0.713 7.544 -13.541 1.00 92.00 95 VAL A O 1
ATOM 759 N N . PRO A 1 96 ? 0.054 5.566 -14.429 1.00 92.69 96 PRO A N 1
ATOM 760 C CA . PRO A 1 96 ? -1.254 5.564 -13.782 1.00 92.69 96 PRO A CA 1
ATOM 761 C C . PRO A 1 96 ? -1.188 5.804 -12.273 1.00 92.69 96 PRO A C 1
ATOM 763 O O . PRO A 1 96 ? -0.284 5.336 -11.578 1.00 92.69 96 PRO A O 1
ATOM 766 N N . LYS A 1 97 ? -2.168 6.553 -11.758 1.00 92.44 97 LYS A N 1
ATOM 767 C CA . LYS A 1 97 ? -2.211 7.000 -10.357 1.00 92.44 97 LYS A CA 1
ATOM 768 C C . LYS A 1 97 ? -2.114 5.829 -9.375 1.00 92.44 97 LYS A C 1
ATOM 770 O O . LYS A 1 97 ? -1.244 5.870 -8.508 1.00 92.44 97 LYS A O 1
ATOM 775 N N . LEU A 1 98 ? -2.914 4.779 -9.576 1.00 93.00 98 LEU A N 1
ATOM 776 C CA . LEU A 1 98 ? -2.892 3.572 -8.747 1.00 93.00 98 LEU A CA 1
ATOM 777 C C . LEU A 1 98 ? -1.487 2.967 -8.645 1.00 93.00 98 LEU A C 1
ATOM 779 O O . LEU A 1 98 ? -1.011 2.657 -7.559 1.00 93.00 98 LEU A O 1
ATOM 783 N N . GLU A 1 99 ? -0.785 2.840 -9.767 1.00 93.88 99 GLU A N 1
ATOM 784 C CA . GLU A 1 99 ? 0.531 2.210 -9.802 1.00 93.88 99 GLU A CA 1
ATOM 785 C C . GLU A 1 99 ? 1.598 3.053 -9.096 1.00 93.88 99 GLU A C 1
ATOM 787 O O . GLU A 1 99 ? 2.403 2.527 -8.324 1.00 93.88 99 GLU A O 1
ATOM 792 N N . ARG A 1 100 ? 1.534 4.383 -9.248 1.00 93.25 100 ARG A N 1
ATOM 793 C CA . ARG A 1 100 ? 2.358 5.304 -8.450 1.00 93.25 100 ARG A CA 1
ATOM 794 C C . ARG A 1 100 ? 2.082 5.155 -6.954 1.00 93.25 100 ARG A C 1
ATOM 796 O O . ARG A 1 100 ? 3.026 5.170 -6.168 1.00 93.25 100 ARG A O 1
ATOM 803 N N . GLN A 1 101 ? 0.819 4.999 -6.558 1.00 94.00 101 GLN A N 1
ATOM 804 C CA . GLN A 1 101 ? 0.427 4.832 -5.155 1.00 94.00 101 GLN A CA 1
ATOM 805 C C . GLN A 1 101 ? 0.899 3.490 -4.584 1.00 94.00 101 GLN A C 1
ATOM 807 O O . GLN A 1 101 ? 1.481 3.472 -3.502 1.00 94.00 101 GLN A O 1
ATOM 812 N N . VAL A 1 102 ? 0.738 2.388 -5.325 1.00 94.94 102 VAL A N 1
ATOM 813 C CA . VAL A 1 102 ? 1.252 1.063 -4.942 1.00 94.94 102 VAL A CA 1
ATOM 814 C C . VAL A 1 102 ? 2.765 1.126 -4.726 1.00 94.94 102 VAL A C 1
ATOM 816 O O . VAL A 1 102 ? 3.247 0.751 -3.658 1.00 94.94 102 VAL A O 1
ATOM 819 N N . CYS A 1 103 ? 3.526 1.657 -5.689 1.00 94.12 103 CYS A N 1
ATOM 820 C CA . CYS A 1 103 ? 4.982 1.753 -5.566 1.00 94.12 103 CYS A CA 1
ATOM 821 C C . CYS A 1 103 ? 5.423 2.672 -4.419 1.00 94.12 103 CYS A C 1
ATOM 823 O O . CYS A 1 103 ? 6.385 2.351 -3.719 1.00 94.12 103 CYS A O 1
ATOM 825 N N . LEU A 1 104 ? 4.712 3.781 -4.188 1.00 92.81 104 LEU A N 1
ATOM 826 C CA . LEU A 1 104 ? 4.963 4.668 -3.054 1.00 92.81 104 LEU A CA 1
ATOM 827 C C . LEU A 1 104 ? 4.761 3.940 -1.721 1.00 92.81 104 LEU A C 1
ATOM 829 O O . LEU A 1 104 ? 5.645 3.980 -0.870 1.00 92.81 104 LEU A O 1
ATOM 833 N N . LEU A 1 105 ? 3.629 3.258 -1.538 1.00 94.38 105 LEU A N 1
ATOM 834 C CA . LEU A 1 105 ? 3.328 2.532 -0.301 1.00 94.38 105 LEU A CA 1
ATOM 835 C C . LEU A 1 105 ? 4.355 1.423 -0.047 1.00 94.38 105 LEU A C 1
ATOM 837 O O . LEU A 1 105 ? 4.830 1.262 1.072 1.00 94.38 105 LEU A O 1
ATOM 841 N N . VAL A 1 106 ? 4.783 0.712 -1.087 1.00 93.31 106 VAL A N 1
ATOM 842 C CA . VAL A 1 106 ? 5.829 -0.314 -0.970 1.00 93.31 106 VAL A CA 1
ATOM 843 C C . VAL A 1 106 ? 7.171 0.282 -0.539 1.00 93.31 106 VAL A C 1
ATOM 845 O O . VAL A 1 106 ? 7.834 -0.286 0.327 1.00 93.31 106 VAL A O 1
ATOM 848 N N . LEU A 1 107 ? 7.553 1.446 -1.076 1.00 89.19 107 LEU A N 1
ATOM 849 C CA . LEU A 1 107 ? 8.759 2.162 -0.646 1.00 89.19 107 LEU A CA 1
ATOM 850 C C . LEU A 1 107 ? 8.693 2.582 0.825 1.00 89.19 107 LEU A C 1
ATOM 852 O O . LEU A 1 107 ? 9.677 2.434 1.552 1.00 89.19 107 LEU A O 1
ATOM 856 N N . ILE A 1 108 ? 7.544 3.098 1.272 1.00 89.62 108 ILE A N 1
ATOM 857 C CA . ILE A 1 108 ? 7.341 3.486 2.673 1.00 89.62 108 ILE A CA 1
ATOM 858 C C . ILE A 1 108 ? 7.370 2.256 3.582 1.00 89.62 108 ILE A C 1
ATOM 860 O O . ILE A 1 108 ? 8.063 2.280 4.599 1.00 89.62 108 ILE A O 1
ATOM 864 N N . PHE A 1 109 ? 6.703 1.166 3.192 1.00 91.44 109 PHE A N 1
ATOM 865 C CA . PHE A 1 109 ? 6.747 -0.100 3.919 1.00 91.44 109 PHE A CA 1
ATOM 866 C C . PHE A 1 109 ? 8.187 -0.591 4.075 1.00 91.44 109 PHE A C 1
ATOM 868 O O . PHE A 1 109 ? 8.621 -0.865 5.191 1.00 91.44 109 PHE A O 1
ATOM 875 N N . GLU A 1 110 ? 8.948 -0.663 2.978 1.00 86.56 110 GLU A N 1
ATOM 876 C CA . GLU A 1 110 ? 10.330 -1.147 2.995 1.00 86.56 110 GLU A CA 1
ATOM 877 C C . GLU A 1 110 ? 11.204 -0.282 3.914 1.00 86.56 110 GLU A C 1
ATOM 879 O O . GLU A 1 110 ? 11.987 -0.798 4.712 1.00 86.56 110 GLU A O 1
ATOM 884 N N . ARG A 1 111 ? 11.027 1.041 3.855 1.00 83.31 111 ARG A N 1
ATOM 885 C CA . ARG A 1 111 ? 11.729 1.996 4.715 1.00 83.31 111 ARG A CA 1
ATOM 886 C C . ARG A 1 111 ? 11.400 1.789 6.196 1.00 83.31 111 ARG A C 1
ATOM 888 O O . ARG A 1 111 ? 12.324 1.732 7.010 1.00 83.31 111 ARG A O 1
ATOM 895 N N . SER A 1 112 ? 10.122 1.665 6.549 1.00 86.25 112 SER A N 1
ATOM 896 C CA . SER A 1 112 ? 9.691 1.418 7.931 1.00 86.25 112 SER A CA 1
ATOM 897 C C . SER A 1 112 ? 10.129 0.038 8.433 1.00 86.25 112 SER A C 1
ATOM 899 O O . SER A 1 112 ? 10.569 -0.101 9.576 1.00 86.25 112 SER A O 1
ATOM 901 N N . TRP A 1 113 ? 10.077 -0.982 7.578 1.00 86.38 113 TRP A N 1
ATOM 902 C CA . TRP A 1 113 ? 10.535 -2.334 7.889 1.00 86.38 113 TRP A CA 1
ATOM 903 C C . TRP A 1 113 ? 12.043 -2.373 8.170 1.00 86.38 113 TRP A C 1
ATOM 905 O O . TRP A 1 113 ? 12.461 -2.887 9.207 1.00 86.38 113 TRP A O 1
ATOM 915 N N . LEU A 1 114 ? 12.866 -1.748 7.324 1.00 81.00 114 LEU A N 1
ATOM 916 C CA . LEU A 1 114 ? 14.313 -1.650 7.550 1.00 81.00 114 LEU A CA 1
ATOM 917 C C . LEU A 1 114 ? 14.653 -0.880 8.833 1.00 81.00 114 LEU A C 1
ATOM 919 O O . LEU A 1 114 ? 15.568 -1.270 9.557 1.00 81.00 114 LEU A O 1
ATOM 923 N N . ALA A 1 115 ? 13.907 0.188 9.138 1.00 79.81 115 ALA A N 1
ATOM 924 C CA . ALA A 1 115 ? 14.100 0.980 10.354 1.00 79.81 115 ALA A CA 1
ATOM 925 C C . ALA A 1 115 ? 13.776 0.202 11.642 1.00 79.81 115 ALA A C 1
ATOM 927 O O . ALA A 1 115 ? 14.346 0.495 12.692 1.00 79.81 115 ALA A O 1
ATOM 928 N N . THR A 1 116 ? 12.878 -0.782 11.559 1.00 79.81 116 THR A N 1
ATOM 929 C CA . THR A 1 116 ? 12.434 -1.607 12.693 1.00 79.81 116 THR A CA 1
ATOM 930 C C . THR A 1 116 ? 13.138 -2.964 12.778 1.00 79.81 116 THR A C 1
ATOM 932 O O . THR A 1 116 ? 12.931 -3.692 13.746 1.00 79.81 116 THR A O 1
ATOM 935 N N . THR A 1 117 ? 14.002 -3.296 11.812 1.00 74.25 117 THR A N 1
ATOM 936 C CA . THR A 1 117 ? 14.759 -4.555 11.784 1.00 74.25 117 THR A CA 1
ATOM 937 C C . THR A 1 117 ? 16.138 -4.371 12.444 1.00 74.25 117 THR A C 1
ATOM 939 O O . THR A 1 117 ? 16.953 -3.613 11.909 1.00 74.25 117 THR A O 1
ATOM 942 N N . PRO A 1 118 ? 16.434 -5.052 13.573 1.00 59.03 118 PRO A N 1
ATOM 943 C CA . PRO A 1 118 ? 17.654 -4.840 14.367 1.00 59.03 118 PRO A CA 1
ATOM 944 C C . PRO A 1 118 ? 18.964 -5.104 13.610 1.00 59.03 118 PRO A C 1
ATOM 946 O O . PRO A 1 118 ? 19.940 -4.387 13.817 1.00 59.03 118 PRO A O 1
ATOM 949 N N . ASP A 1 119 ? 18.960 -6.086 12.704 1.00 58.38 119 ASP A N 1
ATOM 950 C CA . ASP A 1 119 ? 20.150 -6.558 11.979 1.00 58.38 119 ASP A CA 1
ATOM 951 C C . ASP A 1 119 ? 20.364 -5.867 10.623 1.00 58.38 119 ASP A C 1
ATOM 953 O O . ASP A 1 119 ? 21.272 -6.225 9.865 1.00 58.38 119 ASP A O 1
ATOM 957 N N . SER A 1 120 ? 19.542 -4.869 10.273 1.00 54.91 120 SER A N 1
ATOM 958 C CA . SER A 1 120 ? 19.716 -4.183 8.996 1.00 54.91 120 SER A CA 1
ATOM 959 C C . SER A 1 120 ? 20.932 -3.242 9.066 1.00 54.91 120 SER A C 1
ATOM 961 O O . SER A 1 120 ? 20.893 -2.128 9.584 1.00 54.91 120 SER A O 1
ATOM 963 N N . VAL A 1 121 ? 22.051 -3.682 8.479 1.00 49.38 121 VAL A N 1
ATOM 964 C CA . VAL A 1 121 ? 23.238 -2.845 8.178 1.00 49.38 121 VAL A CA 1
ATOM 965 C C . VAL A 1 121 ? 22.922 -1.829 7.059 1.00 49.38 121 VAL A C 1
ATOM 967 O O . VAL A 1 121 ? 23.798 -1.126 6.554 1.00 49.38 121 VAL A O 1
ATOM 970 N N . ALA A 1 122 ? 21.655 -1.739 6.639 1.00 52.31 122 ALA A N 1
ATOM 971 C CA . ALA A 1 122 ? 21.220 -0.871 5.566 1.00 52.31 122 ALA A CA 1
ATOM 972 C C . ALA A 1 122 ? 21.605 0.579 5.896 1.00 52.31 122 ALA A C 1
ATOM 974 O O . ALA A 1 122 ? 21.330 1.069 6.998 1.00 52.31 122 ALA A O 1
ATOM 975 N N . PRO A 1 123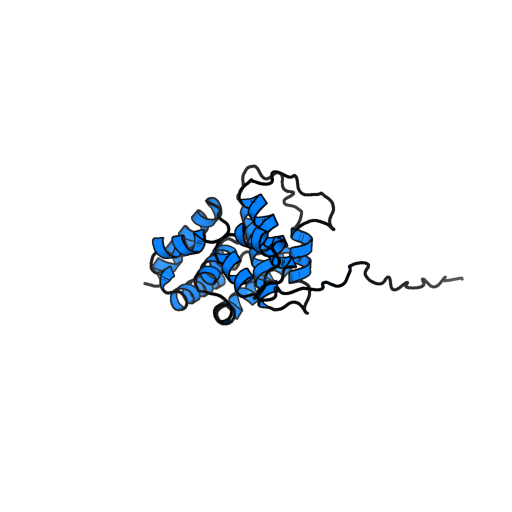 ? 22.254 1.300 4.966 1.00 49.81 123 PRO A N 1
ATOM 976 C CA . PRO A 1 123 ? 22.647 2.670 5.212 1.00 49.81 123 PRO A CA 1
ATOM 977 C C . PRO A 1 123 ? 21.384 3.507 5.436 1.00 49.81 123 PRO A C 1
ATOM 979 O O . PRO A 1 123 ? 20.734 3.941 4.485 1.00 49.81 123 PRO A O 1
ATOM 982 N N . ARG A 1 124 ? 21.092 3.818 6.710 1.00 51.41 124 ARG A N 1
ATOM 983 C CA . ARG A 1 124 ? 20.043 4.760 7.163 1.00 51.41 124 ARG A CA 1
ATOM 984 C C . ARG A 1 124 ? 20.098 6.118 6.434 1.00 51.41 124 ARG A C 1
ATOM 986 O O . ARG A 1 124 ? 19.162 6.905 6.497 1.00 51.41 124 ARG A O 1
ATOM 993 N N . ARG A 1 125 ? 21.193 6.389 5.711 1.00 49.81 125 ARG A N 1
ATOM 994 C CA . ARG A 1 125 ? 21.451 7.589 4.908 1.00 49.81 125 ARG A CA 1
ATOM 995 C C . ARG A 1 125 ? 20.827 7.599 3.506 1.00 49.81 125 ARG A C 1
ATOM 997 O O . ARG A 1 125 ? 20.811 8.676 2.917 1.00 49.81 125 ARG A O 1
ATOM 1004 N N . MET A 1 126 ? 20.319 6.486 2.960 1.00 51.22 126 MET A N 1
ATOM 1005 C CA . MET A 1 126 ? 19.870 6.450 1.549 1.00 51.22 126 MET A CA 1
ATOM 1006 C C . MET A 1 126 ? 18.732 7.435 1.220 1.00 51.22 126 MET A C 1
ATOM 1008 O O . MET A 1 126 ? 18.631 7.885 0.084 1.00 51.22 126 MET A O 1
ATOM 1012 N N . TYR A 1 127 ? 17.936 7.844 2.211 1.00 54.75 127 TYR A N 1
ATOM 1013 C CA . TYR A 1 127 ? 16.722 8.645 1.999 1.00 54.75 127 TYR A CA 1
ATOM 1014 C C . TYR A 1 127 ? 16.715 10.004 2.707 1.00 54.75 127 TYR A C 1
ATOM 1016 O O . TYR A 1 127 ? 15.707 10.708 2.658 1.00 54.75 127 TYR A O 1
ATOM 1024 N N . GLY A 1 128 ? 17.823 10.407 3.341 1.00 53.62 128 GLY A N 1
ATOM 1025 C CA . GLY A 1 128 ? 17.883 11.557 4.260 1.00 53.62 128 GLY A CA 1
ATOM 1026 C C . GLY A 1 128 ? 17.529 12.933 3.672 1.00 53.62 128 GLY A C 1
ATOM 1027 O O . GLY A 1 128 ? 17.525 13.912 4.406 1.00 53.62 128 GLY A O 1
ATOM 1028 N N . ARG A 1 129 ? 17.227 13.035 2.369 1.00 55.59 129 ARG A N 1
ATOM 1029 C CA . ARG A 1 129 ? 16.719 14.262 1.718 1.00 55.59 129 ARG A CA 1
ATOM 1030 C C . ARG A 1 129 ? 15.399 14.101 0.964 1.00 55.59 129 ARG A C 1
ATOM 1032 O O . ARG A 1 129 ? 14.884 15.089 0.458 1.00 55.59 129 ARG A O 1
ATOM 1039 N N . VAL A 1 130 ? 14.848 12.891 0.871 1.00 65.19 130 VAL A N 1
ATOM 1040 C CA . VAL A 1 130 ? 13.608 12.627 0.111 1.00 65.19 130 VAL A CA 1
ATOM 1041 C C . VAL A 1 130 ? 12.386 12.573 1.039 1.00 65.19 130 VAL A C 1
ATOM 1043 O O . VAL A 1 130 ? 11.255 12.549 0.571 1.00 65.19 130 VAL A O 1
ATOM 1046 N N . GLY A 1 131 ? 12.596 12.622 2.360 1.00 70.06 131 GLY A N 1
ATOM 1047 C CA . GLY A 1 131 ? 11.541 12.519 3.373 1.00 70.06 131 GLY A CA 1
ATOM 1048 C C . GLY A 1 131 ? 10.368 13.479 3.170 1.00 70.06 131 GLY A C 1
ATOM 1049 O O . GLY A 1 131 ? 9.227 13.038 3.215 1.00 70.06 131 GLY A O 1
ATOM 1050 N N . GLN A 1 132 ? 10.630 14.751 2.845 1.00 74.81 132 GLN A N 1
ATOM 1051 C CA . GLN A 1 132 ? 9.557 15.723 2.604 1.00 74.81 132 GLN A CA 1
ATOM 1052 C C . GLN A 1 132 ? 8.740 15.394 1.347 1.00 74.81 132 GLN A C 1
ATOM 1054 O O . GLN A 1 132 ? 7.518 15.441 1.386 1.00 74.81 132 GLN A O 1
ATOM 1059 N N . VAL A 1 133 ? 9.397 14.987 0.256 1.00 79.62 133 VAL A N 1
ATOM 1060 C CA . VAL A 1 133 ? 8.705 14.580 -0.980 1.00 79.62 133 VAL A CA 1
ATOM 1061 C C . VAL A 1 133 ? 7.824 13.361 -0.716 1.00 79.62 133 VAL A C 1
ATOM 1063 O O . VAL A 1 133 ? 6.681 13.312 -1.163 1.00 79.62 133 VAL A O 1
ATOM 1066 N N . PHE A 1 134 ? 8.336 12.391 0.044 1.00 81.38 134 PHE A N 1
ATOM 1067 C CA . PHE A 1 134 ? 7.548 11.243 0.474 1.00 81.38 134 PHE A CA 1
ATOM 1068 C C . PHE A 1 134 ? 6.363 11.655 1.338 1.00 81.38 134 PHE A C 1
ATOM 1070 O O . PHE A 1 134 ? 5.268 11.164 1.098 1.00 81.38 134 PHE A O 1
ATOM 1077 N N . ARG A 1 135 ? 6.557 12.568 2.295 1.00 83.94 135 ARG A N 1
ATOM 1078 C CA . ARG A 1 135 ? 5.489 13.094 3.152 1.00 83.94 135 ARG A CA 1
ATOM 1079 C C . ARG A 1 135 ? 4.387 13.758 2.332 1.00 83.94 135 ARG A C 1
ATOM 1081 O O . ARG A 1 135 ? 3.219 13.444 2.529 1.00 83.94 135 ARG A O 1
ATOM 1088 N N . ASP A 1 136 ? 4.753 14.632 1.398 1.00 86.50 136 ASP A N 1
ATOM 1089 C CA . ASP A 1 136 ? 3.791 15.359 0.567 1.00 86.50 136 ASP A CA 1
ATOM 1090 C C . ASP A 1 136 ? 2.980 14.389 -0.303 1.00 86.50 136 ASP A C 1
ATOM 1092 O O . ASP A 1 136 ? 1.755 14.487 -0.377 1.00 86.50 136 ASP A O 1
ATOM 1096 N N . ARG A 1 137 ? 3.644 13.382 -0.887 1.00 87.31 137 ARG A N 1
ATOM 1097 C CA . ARG A 1 137 ? 2.975 12.312 -1.639 1.00 87.31 137 ARG A CA 1
ATOM 1098 C C . ARG A 1 137 ? 2.113 11.420 -0.749 1.00 87.31 137 ARG A C 1
ATOM 1100 O O . ARG A 1 137 ? 1.023 11.041 -1.157 1.00 87.31 137 ARG A O 1
ATOM 1107 N N . LEU A 1 138 ? 2.556 11.100 0.464 1.00 87.38 138 LEU A N 1
ATOM 1108 C CA . LEU A 1 138 ? 1.785 10.300 1.419 1.00 87.38 138 LEU A CA 1
ATOM 1109 C C . LEU A 1 138 ? 0.516 11.035 1.859 1.00 87.38 138 LEU A C 1
ATOM 1111 O O . LEU A 1 138 ? -0.550 10.428 1.951 1.00 87.38 138 LEU A O 1
ATOM 1115 N N . ARG A 1 139 ? 0.614 12.353 2.069 1.00 88.44 139 ARG A N 1
ATOM 1116 C CA . ARG A 1 139 ? -0.535 13.218 2.339 1.00 88.44 139 ARG A CA 1
ATOM 1117 C C . ARG A 1 139 ? -1.503 13.232 1.157 1.00 88.44 139 ARG A C 1
ATOM 1119 O O . ARG A 1 139 ? -2.699 13.084 1.374 1.00 88.44 139 ARG A O 1
ATOM 1126 N N . GLU A 1 140 ? -1.000 13.328 -0.074 1.00 89.62 140 GLU A N 1
ATOM 1127 C CA . GLU A 1 140 ? -1.824 13.225 -1.288 1.00 89.62 140 GLU A CA 1
ATOM 1128 C C . GLU A 1 140 ? -2.572 11.880 -1.352 1.00 89.62 140 GLU A C 1
ATOM 1130 O O . GLU A 1 140 ? -3.763 11.855 -1.657 1.00 89.62 140 GLU A O 1
ATOM 1135 N N . VAL A 1 141 ? -1.921 10.756 -1.024 1.00 89.25 141 VAL A N 1
ATOM 1136 C CA . VAL A 1 141 ? -2.599 9.446 -0.951 1.00 89.25 141 VAL A CA 1
ATOM 1137 C C . VAL A 1 141 ? -3.657 9.424 0.148 1.00 89.25 141 VAL A C 1
ATOM 1139 O O . VAL A 1 141 ? -4.771 8.976 -0.095 1.00 89.25 141 VAL A O 1
ATOM 1142 N N . THR A 1 142 ? -3.332 9.957 1.324 1.00 88.88 142 THR A N 1
ATOM 1143 C CA . THR A 1 142 ? -4.235 10.019 2.483 1.00 88.88 142 THR A CA 1
ATOM 1144 C C . THR A 1 142 ? -5.498 10.827 2.169 1.00 88.88 142 THR A C 1
ATOM 1146 O O . THR A 1 142 ? -6.606 10.382 2.451 1.00 88.88 142 THR A O 1
ATOM 1149 N N . GLN A 1 143 ? -5.349 11.985 1.521 1.00 89.62 143 GLN A N 1
ATOM 1150 C CA . GLN A 1 143 ? -6.469 12.843 1.117 1.00 89.62 143 GLN A CA 1
ATOM 1151 C C . GLN A 1 143 ? -7.345 12.196 0.037 1.00 89.62 143 GLN A C 1
ATOM 1153 O O . GLN A 1 143 ? -8.552 12.419 0.007 1.00 89.62 143 GLN A O 1
ATOM 1158 N N . ASN A 1 144 ? -6.752 11.363 -0.820 1.00 89.75 144 ASN A N 1
ATOM 1159 C CA . ASN A 1 144 ? -7.449 10.656 -1.894 1.00 89.75 144 ASN A CA 1
ATOM 1160 C C . ASN A 1 144 ? -7.781 9.199 -1.526 1.00 89.75 144 ASN A C 1
ATOM 1162 O O . ASN A 1 144 ? -8.005 8.377 -2.413 1.00 89.75 144 ASN A O 1
ATOM 1166 N N . MET A 1 145 ? -7.812 8.851 -0.236 1.00 90.12 145 MET A N 1
ATOM 1167 C CA . MET A 1 145 ? -7.985 7.464 0.209 1.00 90.12 145 MET A CA 1
ATOM 1168 C C . MET A 1 145 ? -9.336 6.867 -0.211 1.00 90.12 145 MET A C 1
ATOM 1170 O O . MET A 1 145 ? -9.415 5.695 -0.568 1.00 90.12 145 MET A O 1
ATOM 1174 N N . ALA A 1 146 ? -10.397 7.678 -0.223 1.00 89.19 146 ALA A N 1
ATOM 1175 C CA . ALA A 1 146 ? -11.713 7.245 -0.694 1.00 89.19 146 ALA A CA 1
ATOM 1176 C C . ALA A 1 146 ? -11.724 6.940 -2.204 1.00 89.19 146 ALA A C 1
ATOM 1178 O O . ALA A 1 146 ? -12.360 5.981 -2.628 1.00 89.19 146 ALA A O 1
ATOM 1179 N N . GLU A 1 147 ? -10.996 7.727 -3.003 1.00 89.94 147 GLU A N 1
ATOM 1180 C CA . GLU A 1 147 ? -10.825 7.487 -4.442 1.00 89.94 147 GLU A CA 1
ATOM 1181 C C . GLU A 1 147 ? -9.974 6.239 -4.687 1.00 89.94 147 GLU A C 1
ATOM 1183 O O . GLU A 1 147 ? -10.327 5.407 -5.509 1.00 89.94 147 GLU A O 1
ATOM 1188 N N . LEU A 1 148 ? -8.899 6.037 -3.918 1.00 87.81 148 LEU A N 1
ATOM 1189 C CA . LEU A 1 148 ? -8.122 4.798 -3.989 1.00 87.81 148 LEU A CA 1
ATOM 1190 C C . LEU A 1 148 ? -9.019 3.566 -3.768 1.00 87.81 148 LEU A C 1
ATOM 1192 O O . LEU A 1 148 ? -8.887 2.583 -4.493 1.00 87.81 148 LEU A O 1
ATOM 1196 N N . GLY A 1 149 ? -9.975 3.651 -2.838 1.00 86.12 149 GLY A N 1
ATOM 1197 C CA . GLY A 1 149 ? -10.961 2.603 -2.560 1.00 86.12 149 GLY A CA 1
ATOM 1198 C C . GLY A 1 149 ? -11.920 2.264 -3.709 1.00 86.12 149 GLY A C 1
ATOM 1199 O O . GLY A 1 149 ? -12.599 1.245 -3.633 1.00 86.12 149 GLY A O 1
ATOM 1200 N N . THR A 1 150 ? -11.986 3.063 -4.781 1.00 88.06 150 THR A N 1
ATOM 1201 C CA . THR A 1 150 ? -12.735 2.679 -5.994 1.00 88.06 150 THR A CA 1
ATOM 1202 C C . THR A 1 150 ? -11.936 1.745 -6.898 1.00 88.06 150 THR A C 1
ATOM 1204 O O . THR A 1 150 ? -12.514 0.961 -7.651 1.00 88.06 150 THR A O 1
ATOM 1207 N N . ASP A 1 151 ? -10.607 1.817 -6.817 1.00 87.94 151 ASP A N 1
ATOM 1208 C CA . ASP A 1 151 ? -9.685 1.081 -7.681 1.00 87.94 151 ASP A CA 1
ATOM 1209 C C . ASP A 1 151 ? -9.126 -0.186 -7.023 1.00 87.94 151 ASP A C 1
ATOM 1211 O O . ASP A 1 151 ? -8.611 -1.065 -7.721 1.00 87.94 151 ASP A O 1
ATOM 1215 N N . VAL A 1 152 ? -9.236 -0.316 -5.701 1.00 91.44 152 VAL A N 1
ATOM 1216 C CA . VAL A 1 152 ? -8.703 -1.437 -4.911 1.00 91.44 152 VAL A CA 1
ATOM 1217 C C . VAL A 1 152 ? -9.754 -1.990 -3.953 1.00 91.44 152 VAL A C 1
ATOM 1219 O O . VAL A 1 152 ? -10.816 -1.403 -3.771 1.00 91.44 152 VAL A O 1
ATOM 1222 N N . ASP A 1 153 ? -9.477 -3.147 -3.365 1.00 91.88 153 ASP A N 1
ATOM 1223 C CA . ASP A 1 153 ? -10.352 -3.750 -2.369 1.00 91.88 153 ASP A CA 1
ATOM 1224 C C . ASP A 1 153 ? -10.116 -3.170 -0.961 1.00 91.88 153 ASP A C 1
ATOM 1226 O O . ASP A 1 153 ? -9.184 -2.401 -0.701 1.00 91.88 153 ASP A O 1
ATOM 1230 N N . SER A 1 154 ? -10.981 -3.550 -0.018 1.00 93.44 154 SER A N 1
ATOM 1231 C CA . SER A 1 154 ? -10.843 -3.127 1.378 1.00 93.44 154 SER A CA 1
ATOM 1232 C C . SER A 1 154 ? -9.542 -3.610 2.010 1.00 93.44 154 SER A C 1
ATOM 1234 O O . SER A 1 154 ? -8.998 -2.933 2.879 1.00 93.44 154 SER A O 1
ATOM 1236 N N . ASP A 1 155 ? -9.032 -4.765 1.588 1.00 94.88 155 ASP A N 1
ATOM 1237 C CA . ASP A 1 155 ? -7.852 -5.370 2.194 1.00 94.88 155 ASP A CA 1
ATOM 1238 C C . ASP A 1 155 ? -6.603 -4.554 1.842 1.00 94.88 155 ASP A C 1
ATOM 1240 O O . ASP A 1 155 ? -5.787 -4.264 2.726 1.00 94.88 155 ASP A O 1
ATOM 1244 N N . PHE A 1 156 ? -6.510 -4.070 0.599 1.00 94.94 156 PHE A N 1
ATOM 1245 C CA . PHE A 1 156 ? -5.468 -3.140 0.186 1.00 94.94 156 PHE A CA 1
ATOM 1246 C C . PHE A 1 156 ? -5.564 -1.820 0.942 1.00 94.94 156 PHE A C 1
ATOM 1248 O O . PHE A 1 156 ? -4.540 -1.294 1.372 1.00 94.94 156 PHE A O 1
ATOM 1255 N N . MET A 1 157 ? -6.771 -1.281 1.141 1.00 95.00 157 MET A N 1
ATOM 1256 C CA . MET A 1 157 ? -6.944 -0.047 1.914 1.00 95.00 157 MET A CA 1
ATOM 1257 C C . MET A 1 157 ? -6.469 -0.205 3.362 1.00 95.00 157 MET A C 1
ATOM 1259 O O . MET A 1 157 ? -5.795 0.681 3.890 1.00 95.00 157 MET A O 1
ATOM 1263 N N . ILE A 1 158 ? -6.779 -1.338 3.999 1.00 95.56 158 ILE A N 1
ATOM 1264 C CA . ILE A 1 158 ? -6.320 -1.650 5.359 1.00 95.56 158 ILE A CA 1
ATOM 1265 C C . ILE A 1 158 ? -4.789 -1.728 5.394 1.00 95.56 158 ILE A C 1
ATOM 1267 O O . ILE A 1 158 ? -4.158 -1.129 6.270 1.00 95.56 158 ILE A O 1
ATOM 1271 N N . TRP A 1 159 ? -4.178 -2.406 4.418 1.00 96.31 159 TRP A N 1
ATOM 1272 C CA . TRP A 1 159 ? -2.723 -2.478 4.301 1.00 96.31 159 TRP A CA 1
ATOM 1273 C C . TRP A 1 159 ? -2.080 -1.111 4.043 1.00 96.31 159 TRP A C 1
ATOM 1275 O O . TRP A 1 159 ? -1.114 -0.750 4.716 1.00 96.31 159 TRP A O 1
ATOM 1285 N N . ALA A 1 160 ? -2.640 -0.312 3.137 1.00 95.31 160 ALA A N 1
ATOM 1286 C CA . ALA A 1 160 ? -2.164 1.029 2.828 1.00 95.31 160 ALA A CA 1
ATOM 1287 C C . ALA A 1 160 ? -2.182 1.934 4.068 1.00 95.31 160 ALA A C 1
ATOM 1289 O O . ALA A 1 160 ? -1.188 2.604 4.351 1.00 95.31 160 ALA A O 1
ATOM 1290 N N . THR A 1 161 ? -3.257 1.908 4.862 1.00 94.88 161 THR A N 1
ATOM 1291 C CA . THR A 1 161 ? -3.313 2.683 6.110 1.00 94.88 161 THR A CA 1
ATOM 1292 C C . THR A 1 161 ? -2.281 2.212 7.123 1.00 94.88 161 THR A C 1
ATOM 1294 O O . THR A 1 161 ? -1.623 3.050 7.739 1.00 94.88 161 THR A O 1
ATOM 1297 N N . MET A 1 162 ? -2.081 0.897 7.267 1.00 95.12 162 MET A N 1
ATOM 1298 C CA . MET A 1 162 ? -1.031 0.360 8.135 1.00 95.12 162 MET A CA 1
ATOM 1299 C C . MET A 1 162 ? 0.341 0.914 7.741 1.00 95.12 162 MET A C 1
ATOM 1301 O O . MET A 1 162 ? 1.072 1.411 8.600 1.00 95.12 162 MET A O 1
ATOM 1305 N N . VAL A 1 163 ? 0.667 0.919 6.446 1.00 94.69 163 VAL A N 1
ATOM 1306 C CA . VAL A 1 163 ? 1.916 1.500 5.931 1.00 94.69 163 VAL A CA 1
ATOM 1307 C C . VAL A 1 163 ? 2.021 2.993 6.252 1.00 94.69 163 VAL A C 1
ATOM 1309 O O . VAL A 1 163 ? 3.058 3.446 6.735 1.00 94.69 163 VAL A O 1
ATOM 1312 N N . ILE A 1 164 ? 0.957 3.762 6.005 1.00 93.38 164 ILE A N 1
ATOM 1313 C CA . ILE A 1 164 ? 0.932 5.216 6.219 1.00 93.38 164 ILE A CA 1
ATOM 1314 C C . ILE A 1 164 ? 1.133 5.559 7.702 1.00 93.38 164 ILE A C 1
ATOM 1316 O O . ILE A 1 164 ? 1.950 6.414 8.048 1.00 93.38 164 ILE A O 1
ATOM 1320 N N . VAL A 1 165 ? 0.405 4.887 8.593 1.00 92.19 165 VAL A N 1
ATOM 1321 C CA . VAL A 1 165 ? 0.415 5.167 10.037 1.00 92.19 165 VAL A CA 1
ATOM 1322 C C . VAL A 1 165 ? 1.706 4.692 10.702 1.00 92.19 165 VAL A C 1
ATOM 1324 O O . VAL A 1 165 ? 2.186 5.327 11.644 1.00 92.19 165 VAL A O 1
ATOM 1327 N N . THR A 1 166 ? 2.313 3.623 10.186 1.00 91.56 166 THR A N 1
ATOM 1328 C CA . THR A 1 166 ? 3.608 3.115 10.665 1.00 91.56 166 THR A CA 1
ATOM 1329 C C . THR A 1 166 ? 4.810 3.729 9.939 1.00 91.56 166 THR A C 1
ATOM 1331 O O . THR A 1 166 ? 5.951 3.316 10.162 1.00 91.56 166 THR A O 1
ATOM 1334 N N . ALA A 1 167 ? 4.595 4.744 9.095 1.00 88.50 167 ALA A N 1
ATOM 1335 C CA . ALA A 1 167 ? 5.671 5.490 8.454 1.00 88.50 167 ALA A CA 1
ATOM 1336 C C . ALA A 1 167 ? 6.619 6.109 9.500 1.00 88.50 167 ALA A C 1
ATOM 1338 O O . ALA A 1 167 ? 6.190 6.692 10.501 1.00 88.50 167 ALA A O 1
ATOM 1339 N N . THR A 1 168 ? 7.926 6.001 9.261 1.00 79.94 168 THR A N 1
ATOM 1340 C CA . THR A 1 168 ? 8.969 6.524 10.157 1.00 79.94 168 THR A CA 1
ATOM 1341 C C . THR A 1 168 ? 9.494 7.896 9.718 1.00 79.94 168 THR A C 1
ATOM 1343 O O . THR A 1 168 ? 9.289 8.335 8.582 1.00 79.94 168 THR A O 1
ATOM 1346 N N . ASP A 1 169 ? 10.209 8.569 10.625 1.00 75.75 169 ASP A N 1
ATOM 1347 C CA . ASP A 1 169 ? 10.954 9.814 10.390 1.00 75.75 169 ASP A CA 1
ATOM 1348 C C . ASP A 1 169 ? 10.125 10.931 9.711 1.00 75.75 169 ASP A C 1
ATOM 1350 O O . ASP A 1 169 ? 8.954 11.153 10.014 1.00 75.75 169 ASP A O 1
ATOM 1354 N N . GLU A 1 170 ? 10.744 11.627 8.754 1.00 68.12 170 GLU A N 1
ATOM 1355 C CA . GLU A 1 170 ? 10.193 12.733 7.980 1.00 68.12 170 GLU A CA 1
ATOM 1356 C C . GLU A 1 170 ? 9.009 12.371 7.079 1.00 68.12 170 GLU A C 1
ATOM 1358 O O . GLU A 1 170 ? 8.409 13.265 6.502 1.00 68.12 170 GLU A O 1
ATOM 1363 N N . SER A 1 171 ? 8.660 11.092 6.928 1.00 73.50 171 SER A N 1
ATOM 1364 C CA . SER A 1 171 ? 7.445 10.675 6.209 1.00 73.50 171 SER A CA 1
ATOM 1365 C C . SER A 1 171 ? 6.224 10.536 7.123 1.00 73.50 171 SER A C 1
ATOM 1367 O O . SER A 1 171 ? 5.113 10.398 6.621 1.00 73.50 171 SER A O 1
ATOM 1369 N N . LYS A 1 172 ? 6.407 10.575 8.450 1.00 83.38 172 LYS A N 1
ATOM 1370 C CA . LYS A 1 172 ? 5.337 10.339 9.425 1.00 83.38 172 LYS A CA 1
ATOM 1371 C C . LYS A 1 172 ? 4.286 11.454 9.388 1.00 83.38 172 LYS A C 1
ATOM 1373 O O . LYS A 1 172 ? 4.626 12.632 9.502 1.00 83.38 172 LYS A O 1
ATOM 1378 N N . LEU A 1 173 ? 3.013 11.077 9.285 1.00 84.62 173 LEU A N 1
ATOM 1379 C CA . LEU A 1 173 ? 1.887 12.008 9.407 1.00 84.62 173 LEU A CA 1
ATOM 1380 C C . LEU A 1 173 ? 1.770 12.584 10.826 1.00 84.62 173 LEU A C 1
ATOM 1382 O O . LEU A 1 173 ? 2.159 11.936 11.806 1.00 84.62 173 LEU A O 1
ATOM 1386 N N . GLY A 1 174 ? 1.196 13.782 10.942 1.00 87.50 174 GLY A N 1
ATOM 1387 C CA . GLY A 1 174 ? 0.794 14.375 12.217 1.00 87.50 174 GLY A CA 1
ATOM 1388 C C . GLY A 1 174 ? -0.251 13.523 12.945 1.00 87.50 174 GLY A C 1
ATOM 1389 O O . GLY A 1 174 ? -0.873 12.646 12.357 1.00 87.50 174 GLY A O 1
ATOM 1390 N N . GLU A 1 175 ? -0.427 13.738 14.248 1.00 88.31 175 GLU A N 1
ATOM 1391 C CA . GLU A 1 175 ? -1.369 12.939 15.048 1.00 88.31 175 GLU A CA 1
ATOM 1392 C C . GLU A 1 175 ? -2.818 13.064 14.562 1.00 88.31 175 GLU A C 1
ATOM 1394 O O . GLU A 1 175 ? -3.478 12.047 14.369 1.00 88.31 175 GLU A O 1
ATOM 1399 N N . GLU A 1 176 ? -3.277 14.284 14.289 1.00 88.44 176 GLU A N 1
ATOM 1400 C CA . GLU A 1 176 ? -4.634 14.528 13.789 1.00 88.44 176 GLU A CA 1
ATOM 1401 C C . GLU A 1 176 ? -4.848 13.924 12.393 1.00 88.44 176 GLU A C 1
ATOM 1403 O O . GLU A 1 176 ? -5.822 13.210 12.186 1.00 88.44 176 GLU A O 1
ATOM 1408 N N . GLU A 1 177 ? -3.878 14.069 11.478 1.00 89.50 177 GLU A N 1
ATOM 1409 C CA . GLU A 1 177 ? -3.922 13.427 10.151 1.00 89.50 177 GLU A CA 1
ATOM 1410 C C . GLU A 1 177 ? -4.044 11.892 10.268 1.00 89.50 177 GLU A C 1
ATOM 1412 O O . GLU A 1 177 ? -4.782 11.259 9.511 1.00 89.50 177 GLU A O 1
ATOM 1417 N N . ARG A 1 178 ? -3.348 11.270 11.237 1.00 89.56 178 ARG A N 1
ATOM 1418 C CA . ARG A 1 178 ? -3.479 9.825 11.498 1.00 89.56 178 ARG A CA 1
ATOM 1419 C C . ARG A 1 178 ? -4.864 9.477 12.040 1.00 89.56 178 ARG A C 1
ATOM 1421 O O . ARG A 1 178 ? -5.453 8.510 11.567 1.00 89.56 178 ARG A O 1
ATOM 1428 N N . LYS A 1 179 ? -5.395 10.242 12.999 1.00 90.00 179 LYS A N 1
ATOM 1429 C CA . LYS A 1 179 ? -6.738 10.010 13.563 1.00 90.00 179 LYS A CA 1
ATOM 1430 C C . LYS A 1 179 ? -7.825 10.110 12.495 1.00 90.00 179 LYS A C 1
ATOM 1432 O O . LYS A 1 179 ? -8.674 9.224 12.422 1.00 90.00 179 LYS A O 1
ATOM 1437 N N . GLU A 1 180 ? -7.769 11.137 11.650 1.00 90.69 180 GLU A N 1
ATOM 1438 C CA . GLU A 1 180 ? -8.705 11.337 10.538 1.00 90.69 180 GLU A CA 1
ATOM 1439 C C . GLU A 1 180 ? -8.665 10.165 9.553 1.00 90.69 180 GLU A C 1
ATOM 1441 O O . GLU A 1 180 ? -9.709 9.608 9.206 1.00 90.69 180 GLU A O 1
ATOM 1446 N N . LEU A 1 181 ? -7.463 9.733 9.157 1.00 92.00 181 LEU A N 1
ATOM 1447 C CA . LEU A 1 181 ? -7.289 8.580 8.275 1.00 92.00 181 LEU A CA 1
ATOM 1448 C C . LEU A 1 181 ? -7.839 7.289 8.902 1.00 92.00 181 LEU A C 1
ATOM 1450 O O . LEU A 1 181 ? -8.520 6.514 8.229 1.00 92.00 181 LEU A O 1
ATOM 1454 N N . MET A 1 182 ? -7.577 7.060 10.191 1.00 92.62 182 MET A N 1
ATOM 1455 C CA . MET A 1 182 ? -8.110 5.902 10.910 1.00 92.62 182 MET A CA 1
ATOM 1456 C C . MET A 1 182 ? -9.638 5.917 10.946 1.00 92.62 182 MET A C 1
ATOM 1458 O O . MET A 1 182 ? -10.261 4.904 10.626 1.00 92.62 182 MET A O 1
ATOM 1462 N N . ALA A 1 183 ? -10.245 7.054 11.293 1.00 91.38 183 ALA A N 1
ATOM 1463 C CA . ALA A 1 183 ? -11.696 7.213 11.330 1.00 91.38 183 ALA A CA 1
ATOM 1464 C C . ALA A 1 183 ? -12.326 6.968 9.949 1.00 91.38 183 ALA A C 1
ATOM 1466 O O . ALA A 1 183 ? -13.298 6.218 9.835 1.00 91.38 183 ALA A O 1
ATOM 1467 N N . LEU A 1 184 ? -11.725 7.520 8.888 1.00 91.06 184 LEU A N 1
ATOM 1468 C CA . LEU A 1 184 ? -12.144 7.264 7.512 1.00 91.06 184 LEU A CA 1
ATOM 1469 C C . LEU A 1 184 ? -12.099 5.766 7.184 1.00 91.06 184 LEU A C 1
ATOM 1471 O O . LEU A 1 184 ? -13.061 5.228 6.636 1.00 91.06 184 LEU A O 1
ATOM 1475 N N . LEU A 1 185 ? -11.025 5.068 7.560 1.00 92.50 185 LEU A N 1
ATOM 1476 C CA . LEU A 1 185 ? -10.900 3.638 7.291 1.00 92.50 185 LEU A CA 1
ATOM 1477 C C . LEU A 1 185 ? -11.939 2.803 8.063 1.00 92.50 185 LEU A C 1
ATOM 1479 O O . LEU A 1 185 ? -12.480 1.851 7.504 1.00 92.50 185 LEU A O 1
ATOM 1483 N N . PHE A 1 186 ? -12.285 3.166 9.303 1.00 91.88 186 PHE A N 1
ATOM 1484 C CA . PHE A 1 186 ? -13.378 2.513 10.044 1.00 91.88 186 PHE A CA 1
ATOM 1485 C C . PHE A 1 186 ? -14.746 2.686 9.368 1.00 91.88 186 PHE A C 1
ATOM 1487 O O . PHE A 1 186 ? -15.583 1.782 9.457 1.00 91.88 186 PHE A O 1
ATOM 1494 N N . MET A 1 187 ? -14.974 3.817 8.692 1.00 90.25 187 MET A N 1
ATOM 1495 C CA . MET A 1 187 ? -16.198 4.046 7.919 1.00 90.25 187 MET A CA 1
ATOM 1496 C C . MET A 1 187 ? -16.215 3.243 6.615 1.00 90.25 187 MET A C 1
ATOM 1498 O O . MET A 1 187 ? -17.236 2.645 6.281 1.00 90.25 187 MET A O 1
ATOM 1502 N N . LEU A 1 188 ? -15.096 3.219 5.886 1.00 90.62 188 LEU A N 1
ATOM 1503 C CA . LEU A 1 188 ? -15.016 2.602 4.558 1.00 90.62 188 LEU A CA 1
ATOM 1504 C C . LEU A 1 188 ? -14.836 1.078 4.602 1.00 90.62 188 LEU A C 1
ATOM 1506 O O . LEU A 1 188 ? -15.288 0.381 3.696 1.00 90.62 188 LEU A O 1
ATOM 1510 N N . CYS A 1 189 ? -14.196 0.543 5.644 1.00 92.44 189 CYS A N 1
ATOM 1511 C CA . CYS A 1 189 ? -13.848 -0.872 5.740 1.00 92.44 189 CYS A CA 1
ATOM 1512 C C . CYS A 1 189 ? -14.483 -1.508 6.986 1.00 92.44 189 CYS A C 1
ATOM 1514 O O . CYS A 1 189 ? -13.878 -1.501 8.059 1.00 92.44 189 CYS A O 1
ATOM 1516 N N . PRO A 1 190 ? -15.666 -2.148 6.874 1.00 89.38 190 PRO A N 1
ATOM 1517 C CA . PRO A 1 190 ? -16.338 -2.786 8.011 1.00 89.38 190 PRO A CA 1
ATOM 1518 C C . PRO A 1 190 ? -15.482 -3.826 8.747 1.00 89.38 190 PRO A C 1
ATOM 1520 O O . PRO A 1 190 ? -15.630 -4.004 9.956 1.00 89.38 190 PRO A O 1
ATOM 1523 N N . GLN A 1 191 ? -14.558 -4.477 8.033 1.00 88.06 191 GLN A N 1
ATOM 1524 C CA . GLN A 1 191 ? -13.599 -5.442 8.579 1.00 88.06 191 GLN A CA 1
ATOM 1525 C C . GLN A 1 191 ? -12.687 -4.841 9.660 1.00 88.06 191 GLN A C 1
ATOM 1527 O O . GLN A 1 191 ? -12.178 -5.572 10.503 1.00 88.06 191 GLN A O 1
ATOM 1532 N N . MET A 1 192 ? -12.510 -3.517 9.688 1.00 90.19 192 MET A N 1
ATOM 1533 C CA . MET A 1 192 ? -11.717 -2.832 10.710 1.00 90.19 192 MET A CA 1
ATOM 1534 C C . MET A 1 192 ? -12.340 -2.895 12.104 1.00 90.19 192 MET A C 1
ATOM 1536 O O . MET A 1 192 ? -11.638 -2.665 13.085 1.00 90.19 192 MET A O 1
ATOM 1540 N N . LYS A 1 193 ? -13.635 -3.222 12.224 1.00 87.31 193 LYS A N 1
ATOM 1541 C CA . LYS A 1 193 ? -14.332 -3.321 13.519 1.00 87.31 193 LYS A CA 1
ATOM 1542 C C . LYS A 1 193 ? -13.850 -4.493 14.377 1.00 87.31 193 LYS A C 1
ATOM 1544 O O . LYS A 1 193 ? -13.991 -4.442 15.599 1.00 87.31 193 LYS A O 1
ATOM 1549 N N . SER A 1 194 ? -13.294 -5.533 13.756 1.00 92.44 194 SER A N 1
ATOM 1550 C CA . SER A 1 194 ? -12.687 -6.667 14.447 1.00 92.44 194 SER A CA 1
ATOM 1551 C C . SER A 1 194 ? -11.203 -6.747 14.113 1.00 92.44 194 SER A C 1
ATOM 1553 O O . SER A 1 194 ? -10.793 -6.644 12.958 1.00 92.44 194 SER A O 1
ATOM 1555 N N . TRP A 1 195 ? -10.388 -6.928 15.152 1.00 93.69 195 TRP A N 1
ATOM 1556 C CA . TRP A 1 195 ? -8.948 -7.057 14.982 1.00 93.69 195 TRP A CA 1
ATOM 1557 C C . TRP A 1 195 ? -8.591 -8.306 14.182 1.00 93.69 195 TRP A C 1
ATOM 1559 O O . TRP A 1 195 ? -7.749 -8.237 13.296 1.00 93.69 195 TRP A O 1
ATOM 1569 N N . ASP A 1 196 ? -9.267 -9.427 14.440 1.00 94.62 196 ASP A N 1
ATOM 1570 C CA . ASP A 1 196 ? -8.972 -10.6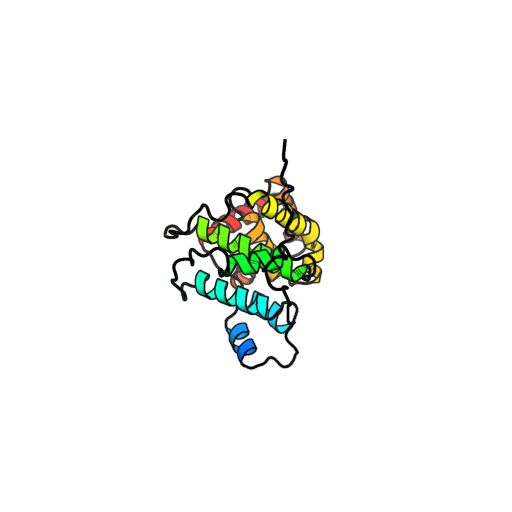96 13.773 1.00 94.62 196 ASP A CA 1
ATOM 1571 C C . ASP A 1 196 ? -9.229 -10.617 12.266 1.00 94.62 196 ASP A C 1
ATOM 1573 O O . ASP A 1 196 ? -8.442 -11.128 11.470 1.00 94.62 196 ASP A O 1
ATOM 1577 N N . THR A 1 197 ? -10.296 -9.921 11.858 1.00 93.88 197 THR A N 1
ATOM 1578 C CA . THR A 1 197 ? -10.592 -9.703 10.437 1.00 93.88 197 THR A CA 1
ATOM 1579 C C . THR A 1 197 ? -9.597 -8.743 9.802 1.00 93.88 197 THR A C 1
ATOM 1581 O O . THR A 1 197 ? -9.045 -9.073 8.757 1.00 93.88 197 THR A O 1
ATOM 1584 N N . ALA A 1 198 ? -9.290 -7.613 10.450 1.00 93.69 198 ALA A N 1
ATOM 1585 C CA . ALA A 1 198 ? -8.280 -6.674 9.955 1.00 93.69 198 ALA A CA 1
ATOM 1586 C C . ALA A 1 198 ? -6.896 -7.336 9.824 1.00 93.69 198 ALA A C 1
ATOM 1588 O O . ALA A 1 198 ? -6.181 -7.128 8.844 1.00 93.69 198 ALA A O 1
ATOM 1589 N N . MET A 1 199 ? -6.536 -8.186 10.787 1.00 94.62 199 MET A N 1
ATOM 1590 C CA . MET A 1 199 ? -5.310 -8.974 10.773 1.00 94.62 199 MET A CA 1
ATOM 1591 C C . MET A 1 199 ? -5.290 -9.985 9.621 1.00 94.62 199 MET A C 1
ATOM 1593 O O . MET A 1 199 ? -4.260 -10.148 8.965 1.00 94.62 199 MET A O 1
ATOM 1597 N N . GLY A 1 200 ? -6.420 -10.648 9.358 1.00 94.19 200 GLY A N 1
ATOM 1598 C CA . GLY A 1 200 ? -6.589 -11.532 8.205 1.00 94.19 200 GLY A CA 1
ATOM 1599 C C . GLY A 1 200 ? -6.286 -10.822 6.884 1.00 94.19 200 GLY A C 1
ATOM 1600 O O . GLY A 1 200 ? -5.527 -11.353 6.075 1.00 94.19 200 GLY A O 1
ATOM 1601 N N . SER A 1 201 ? -6.790 -9.599 6.710 1.00 94.06 201 SER A N 1
ATOM 1602 C CA . SER A 1 201 ? -6.536 -8.778 5.519 1.00 94.06 201 SER A CA 1
ATOM 1603 C C . SER A 1 201 ? -5.069 -8.363 5.402 1.00 94.06 201 SER A C 1
ATOM 1605 O O . SER A 1 201 ? -4.466 -8.503 4.341 1.00 94.06 201 SER A O 1
ATOM 1607 N N . LEU A 1 202 ? -4.440 -7.934 6.503 1.00 94.69 202 LEU A N 1
ATOM 1608 C CA . LEU A 1 202 ? -3.027 -7.529 6.508 1.00 94.69 202 LEU A CA 1
ATOM 1609 C C . LEU A 1 202 ? -2.070 -8.675 6.159 1.00 94.69 202 LEU A C 1
ATOM 1611 O O . LEU A 1 202 ? -1.051 -8.445 5.505 1.00 94.69 202 LEU A O 1
ATOM 1615 N N . ARG A 1 203 ? -2.400 -9.911 6.551 1.00 94.00 203 ARG A N 1
ATOM 1616 C CA . ARG A 1 203 ? -1.593 -11.105 6.245 1.00 94.00 203 ARG A CA 1
ATOM 1617 C C . ARG A 1 203 ? -1.530 -11.457 4.760 1.00 94.00 203 ARG A C 1
ATOM 1619 O O . ARG A 1 203 ? -0.648 -12.218 4.379 1.00 94.00 203 ARG A O 1
ATOM 1626 N N . LYS A 1 204 ? -2.411 -10.896 3.927 1.00 94.31 204 LYS A N 1
ATOM 1627 C CA . LYS A 1 204 ? -2.374 -11.073 2.467 1.00 94.31 204 LYS A CA 1
ATOM 1628 C C . LYS A 1 204 ? -1.245 -10.292 1.786 1.00 94.31 204 LYS A C 1
ATOM 1630 O O . LYS A 1 204 ? -1.001 -10.493 0.599 1.00 94.31 204 LYS A O 1
ATOM 1635 N N . TYR A 1 205 ? -0.578 -9.392 2.506 1.00 95.44 205 TYR A N 1
ATOM 1636 C CA . TYR A 1 205 ? 0.462 -8.503 1.986 1.00 95.44 205 TYR A CA 1
ATOM 1637 C C . TYR A 1 205 ? 1.802 -8.740 2.698 1.00 95.44 205 TYR A C 1
ATOM 1639 O O . TYR A 1 205 ? 2.020 -9.768 3.337 1.00 95.44 205 TYR A O 1
ATOM 1647 N N . TYR A 1 206 ? 2.739 -7.796 2.578 1.00 93.19 206 TYR A N 1
ATOM 1648 C CA . TYR A 1 206 ? 4.012 -7.878 3.287 1.00 93.19 206 TYR A CA 1
ATOM 1649 C C . TYR A 1 206 ? 3.830 -7.835 4.803 1.00 93.19 206 TYR A C 1
ATOM 1651 O O . TYR A 1 206 ? 3.125 -6.978 5.342 1.00 93.19 206 TYR A O 1
ATOM 1659 N N . TRP A 1 207 ? 4.537 -8.735 5.485 1.00 89.81 207 TRP A N 1
ATOM 1660 C CA . TRP A 1 207 ? 4.424 -8.933 6.921 1.00 89.81 207 TRP A CA 1
ATOM 1661 C C . TRP A 1 207 ? 5.654 -8.420 7.672 1.00 89.81 207 TRP A C 1
ATOM 1663 O O . TRP A 1 207 ? 6.792 -8.684 7.292 1.00 89.81 207 TRP A O 1
ATOM 1673 N N . SER A 1 208 ? 5.424 -7.717 8.782 1.00 89.88 208 SER A N 1
ATOM 1674 C CA . SER A 1 208 ? 6.462 -7.339 9.744 1.00 89.88 208 SER A CA 1
ATOM 1675 C C . SER A 1 208 ? 5.866 -7.290 11.142 1.00 89.88 208 SER A C 1
ATOM 1677 O O . SER A 1 208 ? 4.994 -6.468 11.417 1.00 89.88 208 SER A O 1
ATOM 1679 N N . GLN A 1 209 ? 6.363 -8.132 12.051 1.00 91.06 209 GLN A N 1
ATOM 1680 C CA . GLN A 1 209 ? 5.848 -8.194 13.421 1.00 91.06 209 GLN A CA 1
ATOM 1681 C C . GLN A 1 209 ? 5.966 -6.844 14.150 1.00 91.06 209 GLN A C 1
ATOM 1683 O O . GLN A 1 209 ? 5.062 -6.461 14.895 1.00 91.06 209 GLN A O 1
ATOM 1688 N N . ALA A 1 210 ? 7.052 -6.103 13.914 1.00 90.62 210 ALA A N 1
ATOM 1689 C CA . ALA A 1 210 ? 7.278 -4.801 14.536 1.00 90.62 210 ALA A CA 1
ATOM 1690 C C . ALA A 1 210 ? 6.261 -3.755 14.050 1.00 90.62 210 ALA A C 1
ATOM 1692 O O . ALA A 1 210 ? 5.624 -3.092 14.869 1.00 90.62 210 ALA A O 1
ATOM 1693 N N . LEU A 1 211 ? 6.044 -3.666 12.731 1.00 92.50 211 LEU A N 1
ATOM 1694 C CA . LEU A 1 211 ? 5.062 -2.739 12.155 1.00 92.50 211 LEU A CA 1
ATOM 1695 C C . LEU A 1 211 ? 3.636 -3.113 12.564 1.00 92.50 211 LEU A C 1
ATOM 1697 O O . LEU A 1 211 ? 2.860 -2.237 12.932 1.00 92.50 211 LEU A O 1
ATOM 1701 N N . MET A 1 212 ? 3.309 -4.408 12.596 1.00 93.81 212 MET A N 1
ATOM 1702 C CA . MET A 1 212 ? 2.006 -4.887 13.068 1.00 93.81 212 MET A CA 1
ATOM 1703 C C . MET A 1 212 ? 1.750 -4.521 14.530 1.00 93.81 212 MET A C 1
ATOM 1705 O O . MET A 1 212 ? 0.641 -4.128 14.879 1.00 93.81 212 MET A O 1
ATOM 1709 N N . THR A 1 213 ? 2.771 -4.610 15.384 1.00 93.25 213 THR A N 1
ATOM 1710 C CA . THR A 1 213 ? 2.652 -4.229 16.799 1.00 93.25 213 THR A CA 1
ATOM 1711 C C . THR A 1 213 ? 2.393 -2.730 16.946 1.00 93.25 213 THR A C 1
ATOM 1713 O O . THR A 1 213 ? 1.520 -2.327 17.713 1.00 93.25 213 THR A O 1
ATOM 1716 N N . GLN A 1 214 ? 3.105 -1.897 16.181 1.00 92.31 214 GLN A N 1
ATOM 1717 C CA . GLN A 1 214 ? 2.875 -0.451 16.166 1.00 92.31 214 GLN A CA 1
ATOM 1718 C C . GLN A 1 214 ? 1.471 -0.111 15.653 1.00 92.31 214 GLN A C 1
ATOM 1720 O O . GLN A 1 214 ? 0.753 0.668 16.276 1.00 92.31 214 GLN A O 1
ATOM 1725 N N . TRP A 1 215 ? 1.064 -0.728 14.547 1.00 94.06 215 TRP A N 1
ATOM 1726 C CA . TRP A 1 215 ? -0.257 -0.550 13.962 1.00 94.06 215 TRP A CA 1
ATOM 1727 C C . TRP A 1 215 ? -1.385 -0.971 14.907 1.00 94.06 215 TRP A C 1
ATOM 1729 O O . TRP A 1 215 ? -2.372 -0.253 15.027 1.00 94.06 215 TRP A O 1
ATOM 1739 N N . HIS A 1 216 ? -1.235 -2.090 15.622 1.00 95.12 216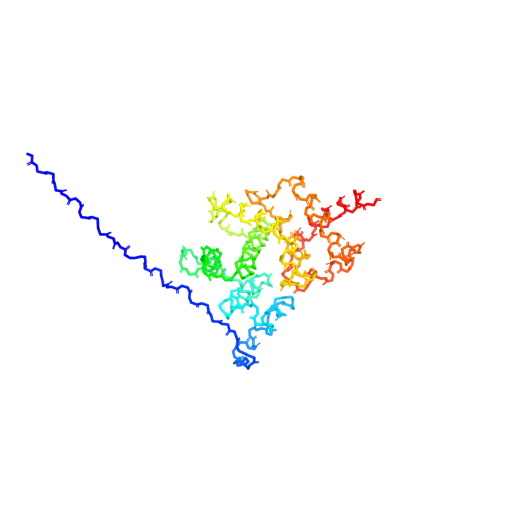 HIS A N 1
ATOM 1740 C CA . HIS A 1 216 ? -2.231 -2.550 16.590 1.00 95.12 216 HIS A CA 1
ATOM 1741 C C . HIS A 1 216 ? -2.482 -1.518 17.694 1.00 95.12 216 HIS A C 1
ATOM 1743 O O . HIS A 1 216 ? -3.631 -1.265 18.048 1.00 95.12 216 HIS A O 1
ATOM 1749 N N . SER A 1 217 ? -1.422 -0.884 18.203 1.00 92.69 217 SER A N 1
ATOM 1750 C CA . SER A 1 217 ? -1.541 0.185 19.200 1.00 92.69 217 SER A CA 1
ATOM 1751 C C . SER A 1 217 ? -2.335 1.382 18.667 1.00 92.69 217 SER A C 1
ATOM 1753 O O . SER A 1 217 ? -3.212 1.897 19.358 1.00 92.69 217 SER A O 1
ATOM 1755 N N . GLU A 1 218 ? -2.079 1.795 17.423 1.00 92.06 218 GLU A N 1
ATOM 1756 C CA . GLU A 1 218 ? -2.806 2.891 16.763 1.00 92.06 218 GLU A CA 1
ATOM 1757 C C . GLU A 1 218 ? -4.266 2.502 16.474 1.00 92.06 218 GLU A C 1
ATOM 1759 O O . GLU A 1 218 ? -5.180 3.304 16.664 1.00 92.06 218 GLU A O 1
ATOM 1764 N N . TRP A 1 219 ? -4.513 1.245 16.095 1.00 94.31 219 TRP A N 1
ATOM 1765 C CA . TRP A 1 219 ? -5.857 0.700 15.915 1.00 94.31 219 TRP A CA 1
ATOM 1766 C C . TRP A 1 219 ? -6.661 0.686 17.219 1.00 94.31 219 TRP A C 1
ATOM 1768 O O . TRP A 1 219 ? -7.816 1.111 17.220 1.00 94.31 219 TRP A O 1
ATOM 1778 N N . LEU A 1 220 ? -6.060 0.255 18.335 1.00 93.56 220 LEU A N 1
ATOM 1779 C CA . LEU A 1 220 ? -6.702 0.274 19.654 1.00 93.56 220 LEU A CA 1
ATOM 1780 C C . LEU A 1 220 ? -7.059 1.701 20.078 1.00 93.56 220 LEU A C 1
ATOM 1782 O O . LEU A 1 220 ? -8.192 1.944 20.500 1.00 93.56 220 LEU A O 1
ATOM 1786 N N . ALA A 1 221 ? -6.125 2.641 19.915 1.00 90.19 221 ALA A N 1
ATOM 1787 C CA . ALA A 1 221 ? -6.354 4.048 20.224 1.00 90.19 221 ALA A CA 1
ATOM 1788 C C . ALA A 1 221 ? -7.501 4.623 19.377 1.00 90.19 221 ALA A C 1
ATOM 1790 O O . ALA A 1 221 ? -8.466 5.165 19.918 1.00 90.19 221 ALA A O 1
ATOM 1791 N N . ALA A 1 222 ? -7.466 4.417 18.060 1.00 88.75 222 ALA A N 1
ATOM 1792 C CA . ALA A 1 222 ? -8.512 4.891 17.162 1.00 88.75 222 ALA A CA 1
ATOM 1793 C C . ALA A 1 222 ? -9.877 4.251 17.453 1.00 88.75 222 ALA A C 1
ATOM 1795 O O . ALA A 1 222 ? -10.901 4.931 17.387 1.00 88.75 222 ALA A O 1
ATOM 1796 N N . ARG A 1 223 ? -9.912 2.962 17.811 1.00 86.00 223 ARG A N 1
ATOM 1797 C CA . ARG A 1 223 ? -11.150 2.272 18.182 1.00 86.00 223 ARG A CA 1
ATOM 1798 C C . ARG A 1 223 ? -11.740 2.828 19.475 1.00 86.00 223 ARG A C 1
ATOM 1800 O O . ARG A 1 223 ? -12.949 3.006 19.537 1.00 86.00 223 ARG A O 1
ATOM 1807 N N . SER A 1 224 ? -10.913 3.136 20.476 1.00 82.62 224 SER A N 1
ATOM 1808 C CA . SER A 1 224 ? -11.387 3.725 21.738 1.00 82.62 224 SER A CA 1
ATOM 1809 C C . SER A 1 224 ? -11.979 5.130 21.594 1.00 82.62 224 SER A C 1
ATOM 1811 O O . SER A 1 224 ? -12.748 5.540 22.455 1.00 82.62 224 SER A O 1
ATOM 1813 N N . CYS A 1 225 ? -11.651 5.854 20.519 1.00 70.31 225 CYS A N 1
ATOM 1814 C CA . CYS A 1 225 ? -12.182 7.191 20.241 1.00 70.31 225 CYS A CA 1
ATOM 1815 C C . CYS A 1 225 ? -13.404 7.201 19.304 1.00 70.31 225 CYS A C 1
ATOM 1817 O O . CYS A 1 225 ? -14.045 8.239 19.178 1.00 70.31 225 CYS A O 1
ATOM 1819 N N . ASN A 1 226 ? -13.697 6.087 18.621 1.00 58.69 226 ASN A N 1
ATOM 1820 C CA . ASN A 1 226 ? -14.775 5.965 17.625 1.00 58.69 226 ASN A CA 1
ATOM 1821 C C . ASN A 1 226 ? -15.932 5.045 18.082 1.00 58.69 226 ASN A C 1
ATOM 1823 O O . ASN A 1 226 ? -16.797 4.701 17.273 1.00 58.69 226 ASN A O 1
ATOM 1827 N N . ILE A 1 227 ? -15.927 4.620 19.350 1.00 50.75 227 ILE A N 1
ATOM 1828 C CA . ILE A 1 227 ? -17.049 3.972 20.055 1.00 50.75 227 ILE A CA 1
ATOM 1829 C C . ILE A 1 227 ? -17.643 5.005 21.006 1.00 50.75 227 ILE A C 1
ATOM 1831 O O . ILE A 1 227 ? -18.888 5.082 21.066 1.00 50.75 227 ILE A O 1
#

Radius of gyration: 19.39 Å; chains: 1; bounding box: 57×59×46 Å

Foldseek 3Di:
DDDDDDDPDPDDPPDDDDDFAFDDLPHDPVLVVLLVQAQQQVSVCNNVSVGGSLLSVLRSVLSCVLVVVDDDDADPDCPPGSLNVLVVLLPDPPRDPLHNLVSLLSNQQSLLQLVQDPPNPDPVPPCVPCLQVSQVVLLVCLVCLVVNCVSGPLLVSLQSLLSQCSGDDSNHDDPVSNLVSLLVSVVSHVLLLDPVSSVVSNSSHRDDPRSVVSSVVSSVVSNVVND